Protein AF-A0A7S0PYG1-F1 (afdb_monomer_lite)

Sequence (183 aa):
PAIHFLVEGRAMLQLLLAVAAAADDTAPRSIYVLRHGQSTANVKGLIASRPDSALQLAGLTRVGRQQAAQAGREVVAEARRTGCHVAIYSSDFLRALETARAVREGVLAEGIKVWPTEEVCLDEALRERDFGDFDLGPDSSYERVWAEDALDATHTRFGVESVQAVVERTIGMVERAQREAQL

InterPro domains:
  IPR001345 Phosphoglycerate/bisphosphoglycerate mutase, active site [PS00175] (33-42)
  IPR013078 Histidine phosphatase superfamily, clade-1 [PF00300] (31-180)
  IPR013078 Histidine phosphatase superfamily, clade-1 [SM00855] (30-175)
  IPR013078 Histidine phosphatase superfamily, clade-1 [cd07067] (31-134)
  IPR029033 Histidine phosphatase superfamily [G3DSA:3.40.50.1240] (26-182)
  IPR029033 Histidine phosphatase superfamily [SSF53254] (29-180)

Secondary structure (DSSP, 8-state):
--EEESS--TT---EEEEEEE-SSTTSPPEEEEEEPPPBHHHHTTB---SHHHHTTS--B-HHHHHHHHHHHHHHHHHHHHHT-EEEEEE-SSHHHHHHHHHHHHHHHHTT--EESSSSPEE-GGGSPPP-GGGTTSBTTHHHHHHHHHTT-TT--GGGPPPHHHHHHHHHHHHHHHHHH---

Structure (mmCIF, N/CA/C/O backbone):
data_AF-A0A7S0PYG1-F1
#
_entry.id   AF-A0A7S0PYG1-F1
#
loop_
_atom_site.group_PDB
_atom_site.id
_atom_site.type_symbol
_atom_site.label_atom_id
_atom_site.label_alt_id
_atom_site.label_comp_id
_atom_site.label_asym_id
_atom_site.label_entity_id
_atom_site.label_seq_id
_atom_site.pdbx_PDB_ins_code
_atom_site.Cartn_x
_atom_site.Cartn_y
_atom_site.Cartn_z
_atom_site.occupancy
_atom_site.B_iso_or_equiv
_atom_site.auth_seq_id
_atom_site.auth_comp_id
_atom_site.auth_asym_id
_atom_site.auth_atom_id
_atom_site.pdbx_PDB_model_num
ATOM 1 N N . PRO A 1 1 ? -20.101 -2.378 -1.027 1.00 53.59 1 PRO A N 1
ATOM 2 C CA . PRO A 1 1 ? -19.129 -1.544 -0.276 1.00 53.59 1 PRO A CA 1
ATOM 3 C C . PRO A 1 1 ? -18.691 -0.393 -1.183 1.00 53.59 1 PRO A C 1
ATOM 5 O O . PRO A 1 1 ? -18.524 -0.621 -2.378 1.00 53.59 1 PRO A O 1
ATOM 8 N N . ALA A 1 2 ? -18.572 0.822 -0.655 1.00 56.16 2 ALA A N 1
ATOM 9 C CA . ALA A 1 2 ? -18.017 1.933 -1.421 1.00 56.16 2 ALA A CA 1
ATOM 10 C C . ALA A 1 2 ? -16.484 1.906 -1.296 1.00 56.16 2 ALA A C 1
ATOM 12 O O . ALA A 1 2 ? -15.958 1.764 -0.190 1.00 56.16 2 ALA A O 1
ATOM 13 N N . ILE A 1 3 ? -15.785 1.986 -2.433 1.00 58.34 3 ILE A N 1
ATOM 14 C CA . ILE A 1 3 ? -14.329 2.166 -2.482 1.00 58.34 3 ILE A CA 1
ATOM 15 C C . ILE A 1 3 ? -14.074 3.652 -2.712 1.00 58.34 3 ILE A C 1
ATOM 17 O O . ILE A 1 3 ? -14.521 4.213 -3.713 1.00 58.34 3 ILE A O 1
ATOM 21 N N . HIS A 1 4 ? -13.370 4.282 -1.782 1.00 63.75 4 HIS A N 1
ATOM 22 C CA . HIS A 1 4 ? -13.012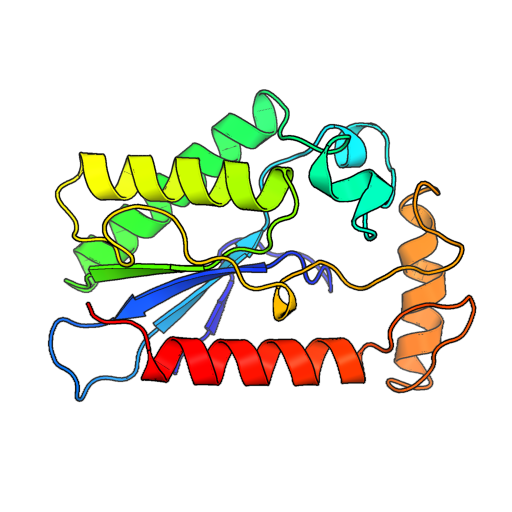 5.691 -1.829 1.00 63.75 4 HIS A CA 1
ATOM 23 C C . HIS A 1 4 ? -11.510 5.823 -2.078 1.00 63.75 4 HIS A C 1
ATOM 25 O O . HIS A 1 4 ? -10.697 5.270 -1.338 1.00 63.75 4 HIS A O 1
ATOM 31 N N . PHE A 1 5 ? -11.135 6.578 -3.107 1.00 57.91 5 PHE A N 1
ATOM 32 C CA . PHE A 1 5 ? -9.743 6.931 -3.369 1.00 57.91 5 PHE A CA 1
ATOM 33 C C . PHE A 1 5 ? -9.464 8.287 -2.729 1.00 57.91 5 PHE A C 1
ATOM 35 O O . PHE A 1 5 ? -10.071 9.283 -3.114 1.00 57.91 5 PHE A O 1
ATOM 42 N N . LEU A 1 6 ? -8.560 8.329 -1.749 1.00 52.69 6 LEU A N 1
ATOM 43 C CA . LEU A 1 6 ? -8.162 9.584 -1.095 1.00 52.69 6 LEU A CA 1
ATOM 44 C C . LEU A 1 6 ? -7.036 10.309 -1.857 1.00 52.69 6 LEU A C 1
ATOM 46 O O . LEU A 1 6 ? -6.666 11.425 -1.510 1.00 52.69 6 LEU A O 1
ATOM 50 N N . VAL A 1 7 ? -6.504 9.703 -2.928 1.00 42.28 7 VAL A N 1
ATOM 51 C CA . VAL A 1 7 ? -5.501 10.312 -3.814 1.00 42.28 7 VAL A CA 1
ATOM 52 C C . VAL A 1 7 ? -5.812 9.933 -5.267 1.00 42.28 7 VAL A C 1
ATOM 54 O O . VAL A 1 7 ? -5.813 8.752 -5.608 1.00 42.28 7 VAL A O 1
ATOM 57 N N . GLU A 1 8 ? -6.070 10.918 -6.132 1.00 34.16 8 GLU A N 1
ATOM 58 C CA . GLU A 1 8 ? -6.295 10.694 -7.568 1.00 34.16 8 GLU A CA 1
ATOM 59 C C . GLU A 1 8 ? -4.970 10.467 -8.321 1.00 34.16 8 GLU A C 1
ATOM 61 O O . GLU A 1 8 ? -4.014 11.233 -8.186 1.00 34.16 8 GLU A O 1
ATOM 66 N N . GLY A 1 9 ? -4.915 9.424 -9.154 1.00 39.75 9 GLY A N 1
ATOM 67 C CA . GLY A 1 9 ? -3.798 9.153 -10.061 1.00 39.75 9 GLY A CA 1
ATOM 68 C C . GLY A 1 9 ? -4.084 7.949 -10.958 1.00 39.75 9 GLY A C 1
ATOM 69 O O . GLY A 1 9 ? -4.585 6.928 -10.492 1.00 39.75 9 GLY A O 1
ATOM 70 N N . ARG A 1 10 ? -3.801 8.071 -12.261 1.00 39.38 10 ARG A N 1
ATOM 71 C CA . ARG A 1 10 ? -4.008 7.002 -13.251 1.00 39.38 10 ARG A CA 1
ATOM 72 C C . ARG A 1 10 ? -3.127 5.794 -12.898 1.00 39.38 10 ARG A C 1
ATOM 74 O O . ARG A 1 10 ? -1.911 5.895 -12.956 1.00 39.38 10 ARG A O 1
ATOM 81 N N . ALA A 1 11 ? -3.768 4.690 -12.514 1.00 38.28 11 ALA A N 1
ATOM 82 C CA . ALA A 1 11 ? -3.219 3.332 -12.456 1.00 38.28 11 ALA A CA 1
ATOM 83 C C . ALA A 1 11 ? -1.821 3.172 -11.812 1.00 38.28 11 ALA A C 1
ATOM 85 O O . ALA A 1 11 ? -0.924 2.576 -12.398 1.00 38.28 11 ALA A O 1
ATOM 86 N N . MET A 1 12 ? -1.645 3.643 -10.576 1.00 48.16 12 MET A N 1
ATOM 87 C CA . MET A 1 12 ? -0.549 3.184 -9.712 1.00 48.16 12 MET A CA 1
ATOM 88 C C . MET A 1 12 ? -1.152 2.457 -8.518 1.00 48.16 12 MET A C 1
ATOM 90 O O . MET A 1 12 ? -1.705 3.082 -7.611 1.00 48.16 12 MET A O 1
ATOM 94 N N . LEU A 1 13 ? -1.075 1.131 -8.537 1.00 46.78 13 LEU A N 1
ATOM 95 C CA . LEU A 1 13 ? -1.585 0.243 -7.498 1.00 46.78 13 LEU A CA 1
ATOM 96 C C . LEU A 1 13 ? -0.623 0.254 -6.294 1.00 46.78 13 LEU A C 1
ATOM 98 O O . LEU A 1 13 ? -0.018 -0.741 -5.929 1.00 46.78 13 LEU A O 1
ATOM 102 N N . GLN A 1 14 ? -0.479 1.414 -5.652 1.00 54.34 14 GLN A N 1
ATOM 103 C CA . GLN A 1 14 ? 0.320 1.584 -4.434 1.00 54.34 14 GLN A CA 1
ATOM 104 C C . GLN A 1 14 ? -0.610 1.774 -3.242 1.00 54.34 14 GLN A C 1
ATOM 106 O O . GLN A 1 14 ? -0.637 2.846 -2.635 1.00 54.34 14 GLN A O 1
ATOM 111 N N . LEU A 1 15 ? -1.421 0.747 -2.974 1.00 51.53 15 LEU A N 1
ATOM 112 C CA . LEU A 1 15 ? -2.484 0.779 -1.977 1.00 51.53 15 LEU A CA 1
ATOM 113 C C . LEU A 1 15 ? -1.947 0.525 -0.564 1.00 51.53 15 LEU A C 1
ATOM 115 O O . LEU A 1 15 ? -1.577 -0.587 -0.200 1.00 51.53 15 LEU A O 1
ATOM 119 N N . LEU A 1 16 ? -2.013 1.552 0.271 1.00 50.28 16 LEU A N 1
ATOM 120 C CA . LEU A 1 16 ? -2.395 1.385 1.664 1.00 50.28 16 LEU A CA 1
ATOM 121 C C . LEU A 1 16 ? -3.924 1.230 1.698 1.00 50.28 16 LEU A C 1
ATOM 123 O O . LEU A 1 16 ? -4.642 2.055 1.129 1.00 50.28 16 LEU A O 1
ATOM 127 N N . LEU A 1 17 ? -4.425 0.181 2.348 1.00 56.94 17 LEU A N 1
ATOM 128 C CA . LEU A 1 17 ? -5.858 -0.055 2.503 1.00 56.94 17 LEU A CA 1
ATOM 129 C C . LEU A 1 17 ? -6.259 0.286 3.940 1.00 56.94 17 LEU A C 1
ATOM 131 O O . LEU A 1 17 ? -5.949 -0.454 4.872 1.00 56.94 17 LEU A O 1
ATOM 135 N N . ALA A 1 18 ? -6.965 1.396 4.133 1.00 54.56 18 ALA A N 1
ATOM 136 C CA . ALA A 1 18 ? -7.655 1.653 5.391 1.00 54.56 18 ALA A CA 1
ATOM 137 C C . ALA A 1 18 ? -9.110 1.213 5.230 1.00 54.56 18 ALA A C 1
ATOM 139 O O . ALA A 1 18 ? -9.855 1.765 4.425 1.00 54.56 18 ALA A O 1
ATOM 140 N N . VAL A 1 19 ? -9.532 0.202 5.977 1.00 55.41 19 VAL A N 1
ATOM 141 C CA . VAL A 1 19 ? -10.933 -0.222 6.018 1.00 55.41 19 VAL A CA 1
ATOM 142 C C . VAL A 1 19 ? -11.564 0.450 7.228 1.00 55.41 19 VAL A C 1
ATOM 144 O O . VAL A 1 19 ? -11.166 0.175 8.355 1.00 55.41 19 VAL A O 1
ATOM 147 N N . ALA A 1 20 ? -12.538 1.336 7.025 1.00 54.44 20 ALA A N 1
ATOM 148 C CA . ALA A 1 20 ? -13.332 1.854 8.137 1.00 54.44 20 ALA A CA 1
ATOM 149 C C . ALA A 1 20 ? -14.601 1.006 8.255 1.00 54.44 20 ALA A C 1
ATOM 151 O O . ALA A 1 20 ? -15.346 0.859 7.279 1.00 54.44 20 ALA A O 1
ATOM 152 N N . ALA A 1 21 ? -14.847 0.434 9.434 1.00 51.94 21 ALA A N 1
ATOM 153 C CA . ALA A 1 21 ? -16.083 -0.296 9.701 1.00 51.94 21 ALA A CA 1
ATOM 154 C C . ALA A 1 21 ? -16.939 0.435 10.729 1.00 51.94 21 ALA A C 1
ATOM 156 O O . ALA A 1 21 ? -16.435 0.974 11.718 1.00 51.94 21 ALA A O 1
ATOM 157 N N . ALA A 1 22 ? -18.247 0.411 10.480 1.00 46.97 22 ALA A N 1
ATOM 158 C CA . ALA A 1 22 ? -19.246 0.854 11.435 1.00 46.97 22 ALA A CA 1
ATOM 159 C C . ALA A 1 22 ? -19.203 -0.013 12.696 1.00 46.97 22 ALA A C 1
ATOM 161 O O . ALA A 1 22 ? -18.831 -1.181 12.642 1.00 46.97 22 ALA A O 1
ATOM 162 N N . ALA A 1 23 ? -19.638 0.566 13.813 1.00 45.81 23 ALA A N 1
ATOM 163 C CA . ALA A 1 23 ? -19.717 -0.091 15.117 1.00 45.81 23 ALA A CA 1
ATOM 164 C C . ALA A 1 23 ? -20.710 -1.277 15.182 1.00 45.81 23 ALA A C 1
ATOM 166 O O . ALA A 1 23 ? -20.853 -1.882 16.240 1.00 45.81 23 ALA A O 1
ATOM 167 N N . ASP A 1 24 ? -21.410 -1.587 14.086 1.00 52.31 24 ASP A N 1
ATOM 168 C CA . ASP A 1 24 ? -22.409 -2.651 13.991 1.00 52.31 24 ASP A CA 1
ATOM 169 C C . ASP A 1 24 ? -22.070 -3.567 12.799 1.00 52.31 24 ASP A C 1
ATOM 171 O O . ASP A 1 24 ? -21.903 -3.097 11.669 1.00 52.31 24 ASP A O 1
ATOM 175 N N . ASP A 1 25 ? -21.960 -4.877 13.047 1.00 54.81 25 ASP A N 1
ATOM 176 C CA . ASP A 1 25 ? -21.399 -5.906 12.140 1.00 54.81 25 ASP A CA 1
ATOM 177 C C . ASP A 1 25 ? -22.286 -6.193 10.903 1.00 54.81 25 ASP A C 1
ATOM 179 O O . ASP A 1 25 ? -22.031 -7.092 10.103 1.00 54.81 25 ASP A O 1
ATOM 183 N N . THR A 1 26 ? -23.358 -5.415 10.736 1.00 49.84 26 THR A N 1
ATOM 184 C CA . THR A 1 26 ? -24.372 -5.554 9.683 1.00 49.84 26 THR A CA 1
ATOM 185 C C . THR A 1 26 ? -24.274 -4.487 8.587 1.00 49.84 26 THR A C 1
ATOM 187 O O . THR A 1 26 ? -24.871 -4.652 7.519 1.00 49.84 26 THR A O 1
ATOM 190 N N . ALA A 1 27 ? -23.517 -3.404 8.803 1.00 50.66 27 ALA A N 1
ATOM 191 C CA . ALA A 1 27 ? -23.369 -2.325 7.828 1.00 50.66 27 ALA A CA 1
ATOM 192 C C . ALA A 1 27 ? -22.203 -2.581 6.847 1.00 50.66 27 ALA A C 1
ATOM 194 O O . ALA A 1 27 ? -21.153 -3.100 7.235 1.00 50.66 27 ALA A O 1
ATOM 195 N N . PRO A 1 28 ? -22.336 -2.197 5.562 1.00 54.03 28 PRO A N 1
ATOM 196 C CA . PRO A 1 28 ? -21.270 -2.374 4.584 1.00 54.03 28 PRO A CA 1
ATOM 197 C C . PRO A 1 28 ? -20.020 -1.578 4.985 1.00 54.03 28 PRO A C 1
ATOM 199 O O . PRO A 1 28 ? -20.068 -0.356 5.105 1.00 54.03 28 PRO A O 1
ATOM 202 N N . ARG A 1 29 ? -18.890 -2.279 5.144 1.00 70.00 29 ARG A N 1
ATOM 203 C CA . ARG A 1 29 ? -17.578 -1.678 5.432 1.00 70.00 29 ARG A CA 1
ATOM 204 C C . ARG A 1 29 ? -17.136 -0.784 4.265 1.00 70.00 29 ARG A C 1
ATOM 206 O O . ARG A 1 29 ? -17.183 -1.213 3.105 1.00 70.00 29 ARG A O 1
ATOM 213 N N . SER A 1 30 ? -16.704 0.439 4.569 1.00 75.25 30 SER A N 1
ATOM 214 C CA . SER A 1 30 ? -16.126 1.354 3.580 1.00 75.25 30 SER A CA 1
ATOM 215 C C . SER A 1 30 ? -14.639 1.077 3.436 1.00 75.25 30 SER A C 1
ATOM 217 O O . SER A 1 30 ? -13.925 0.875 4.419 1.00 75.25 30 SER A O 1
ATOM 219 N N . ILE A 1 31 ? -14.169 1.068 2.194 1.00 78.50 31 ILE A N 1
ATOM 220 C CA . ILE A 1 31 ? -12.773 0.794 1.876 1.00 78.50 31 ILE A CA 1
ATOM 221 C C . ILE A 1 31 ? -12.139 2.086 1.381 1.00 78.50 31 ILE A C 1
ATOM 223 O O . ILE A 1 31 ? -12.576 2.643 0.376 1.00 78.50 31 ILE A O 1
ATOM 227 N N . TYR A 1 32 ? -11.095 2.537 2.064 1.00 81.44 32 TYR A N 1
ATOM 228 C CA . TYR A 1 32 ? -10.307 3.696 1.679 1.00 81.44 32 TYR A CA 1
ATOM 229 C C . TYR A 1 32 ? -8.968 3.226 1.149 1.00 81.44 32 TYR A C 1
ATOM 231 O O . TYR A 1 32 ? -8.227 2.485 1.797 1.00 81.44 32 TYR A O 1
ATOM 239 N N . VAL A 1 33 ? -8.669 3.687 -0.051 1.00 81.56 33 VAL A N 1
ATOM 240 C CA . VAL A 1 33 ? -7.416 3.427 -0.731 1.00 81.56 33 VAL A CA 1
ATOM 241 C C . VAL A 1 33 ? -6.558 4.672 -0.623 1.00 81.56 33 VAL A C 1
ATOM 243 O O . VAL A 1 33 ? -6.933 5.747 -1.102 1.00 81.56 33 VAL A O 1
ATOM 246 N N . LEU A 1 34 ? -5.397 4.519 -0.000 1.00 83.50 34 LEU A N 1
ATOM 247 C CA . LEU A 1 34 ? -4.428 5.581 0.189 1.00 83.50 34 LEU A CA 1
ATOM 248 C C . LEU A 1 34 ? -3.159 5.255 -0.582 1.00 83.50 34 LEU A C 1
ATOM 250 O O . LEU A 1 34 ? -2.634 4.148 -0.506 1.00 83.50 34 LEU A O 1
ATOM 254 N N . ARG A 1 35 ? -2.622 6.248 -1.284 1.00 84.56 35 ARG A N 1
ATOM 255 C CA . ARG A 1 35 ? -1.265 6.162 -1.813 1.00 84.56 35 ARG A CA 1
ATOM 256 C C . ARG A 1 35 ? -0.277 6.506 -0.704 1.00 84.56 35 ARG A C 1
ATOM 258 O O . ARG A 1 35 ? -0.517 7.433 0.068 1.00 84.56 35 ARG A O 1
ATOM 265 N N . HIS A 1 36 ? 0.848 5.798 -0.644 1.00 89.75 36 HIS A N 1
ATOM 266 C CA . HIS A 1 36 ? 1.928 6.178 0.264 1.00 89.75 36 HIS A CA 1
ATOM 267 C C . HIS A 1 36 ? 2.431 7.607 -0.016 1.00 89.75 36 HIS A C 1
ATOM 269 O O . HIS A 1 36 ? 2.347 8.112 -1.139 1.00 89.75 36 HIS A O 1
ATOM 275 N N . GLY A 1 37 ? 3.015 8.252 0.994 1.00 91.31 37 GLY A N 1
ATOM 276 C CA . GLY A 1 37 ? 3.671 9.547 0.809 1.00 91.31 37 GLY A CA 1
ATOM 277 C C . GLY A 1 37 ? 4.869 9.470 -0.149 1.00 91.31 37 GLY A C 1
ATOM 278 O O . GLY A 1 37 ? 5.408 8.399 -0.416 1.00 91.31 37 GLY A O 1
ATOM 279 N N . GLN A 1 38 ? 5.334 10.610 -0.656 1.00 94.00 38 GLN A N 1
ATOM 280 C CA . GLN A 1 38 ? 6.506 10.688 -1.530 1.00 94.00 38 GLN A CA 1
ATOM 281 C C . GLN A 1 38 ? 7.721 9.967 -0.922 1.00 94.00 38 GLN A C 1
ATOM 283 O O . GLN A 1 38 ? 8.172 10.299 0.178 1.00 94.00 38 GLN A O 1
ATOM 288 N N . SER A 1 39 ? 8.289 9.026 -1.675 1.00 93.56 39 SER A N 1
ATOM 289 C CA . SER A 1 39 ? 9.491 8.288 -1.288 1.00 93.56 39 SER A CA 1
ATOM 290 C C . SER A 1 39 ? 10.766 8.848 -1.923 1.00 93.56 39 SER A C 1
ATOM 292 O O . SER A 1 39 ? 10.730 9.628 -2.880 1.00 93.56 39 SER A O 1
ATOM 294 N N . THR A 1 40 ? 11.922 8.421 -1.414 1.00 94.75 40 THR A N 1
ATOM 295 C CA . THR A 1 40 ? 13.229 8.691 -2.036 1.00 94.75 40 THR A CA 1
ATOM 296 C C . THR A 1 40 ? 13.317 8.149 -3.465 1.00 94.75 40 THR A C 1
ATOM 298 O O . THR A 1 40 ? 13.927 8.797 -4.312 1.00 94.75 40 THR A O 1
ATOM 301 N N . ALA A 1 41 ? 12.685 7.005 -3.753 1.00 91.56 41 ALA A N 1
ATOM 302 C CA . ALA A 1 41 ? 12.598 6.445 -5.101 1.00 91.56 41 ALA A CA 1
ATOM 303 C C . ALA A 1 41 ? 11.761 7.340 -6.027 1.00 91.56 41 ALA A C 1
ATOM 305 O O . ALA A 1 41 ? 12.199 7.628 -7.136 1.00 91.56 41 ALA A O 1
ATOM 306 N N . ASN A 1 42 ? 10.630 7.880 -5.549 1.00 90.81 42 ASN A N 1
ATOM 307 C CA . ASN A 1 42 ? 9.829 8.818 -6.343 1.00 90.81 42 ASN A CA 1
ATOM 308 C C . ASN A 1 42 ? 10.612 10.086 -6.699 1.00 90.81 42 ASN A C 1
ATOM 310 O O . ASN A 1 42 ? 10.555 10.534 -7.835 1.00 90.81 42 ASN A O 1
ATOM 314 N N . VAL A 1 43 ? 11.367 10.656 -5.753 1.00 93.69 43 VAL A N 1
ATOM 315 C CA . VAL A 1 43 ? 12.193 11.850 -6.025 1.00 93.69 43 VAL A CA 1
ATOM 316 C C . VAL A 1 43 ? 13.280 11.569 -7.062 1.00 93.69 43 VAL A C 1
ATOM 318 O O . VAL A 1 43 ? 13.643 12.457 -7.827 1.00 93.69 43 VAL A O 1
ATOM 321 N N . LYS A 1 44 ? 13.795 10.338 -7.099 1.00 93.38 44 LYS A N 1
ATOM 322 C CA . LYS A 1 44 ? 14.791 9.901 -8.082 1.00 93.38 44 LYS A CA 1
ATOM 323 C C . LYS A 1 44 ? 14.174 9.454 -9.415 1.00 93.38 44 LYS A C 1
ATOM 325 O O . LYS A 1 44 ? 14.933 9.114 -10.315 1.00 93.38 44 LYS A O 1
ATOM 330 N N . GLY A 1 45 ? 12.843 9.429 -9.530 1.00 92.75 45 GLY A N 1
ATOM 331 C CA . GLY A 1 45 ? 12.138 8.904 -10.700 1.00 92.75 45 GLY A CA 1
ATOM 332 C C . GLY A 1 45 ? 12.391 7.413 -10.924 1.00 92.75 45 GLY A C 1
ATOM 333 O O . GLY A 1 45 ? 12.537 6.994 -12.064 1.00 92.75 45 GLY A O 1
ATOM 334 N N . LEU A 1 46 ? 12.527 6.627 -9.849 1.00 92.69 46 LEU A N 1
ATOM 335 C CA . LEU A 1 46 ? 12.839 5.198 -9.918 1.00 92.69 46 LEU A CA 1
ATOM 336 C C . LEU A 1 46 ? 11.628 4.331 -9.586 1.00 92.69 46 LEU A C 1
ATOM 338 O O . LEU A 1 46 ? 10.877 4.612 -8.643 1.00 92.69 46 LEU A O 1
ATOM 342 N N . ILE A 1 47 ? 11.506 3.222 -10.308 1.00 91.94 47 ILE A N 1
ATOM 343 C CA . ILE A 1 47 ? 10.573 2.141 -9.998 1.00 91.94 47 ILE A CA 1
ATOM 344 C C . ILE A 1 47 ? 11.157 1.306 -8.849 1.00 91.94 47 ILE A C 1
ATOM 346 O O . ILE A 1 47 ? 12.295 0.858 -8.919 1.00 91.94 47 ILE A O 1
ATOM 350 N N . ALA A 1 48 ? 10.395 1.124 -7.769 1.00 91.62 48 ALA A N 1
ATOM 351 C CA . ALA A 1 48 ? 10.780 0.299 -6.618 1.00 91.62 48 ALA A CA 1
ATOM 352 C C . ALA A 1 48 ? 9.633 -0.663 -6.283 1.00 91.62 48 ALA A C 1
ATOM 354 O O . ALA A 1 48 ? 8.764 -0.381 -5.445 1.00 91.62 48 ALA A O 1
ATOM 355 N N . SER A 1 49 ? 9.611 -1.764 -7.019 1.00 91.06 49 SER A N 1
ATOM 356 C CA . SER A 1 49 ? 8.528 -2.742 -7.115 1.00 91.06 49 SER A CA 1
ATOM 357 C C . SER A 1 49 ? 8.880 -4.122 -6.563 1.00 91.06 49 SER A C 1
ATOM 359 O O . SER A 1 49 ? 7.975 -4.916 -6.328 1.00 91.06 49 SER A O 1
ATOM 361 N N . ARG A 1 50 ? 10.162 -4.403 -6.299 1.00 91.62 50 ARG A N 1
ATOM 362 C CA . ARG A 1 50 ? 10.618 -5.693 -5.757 1.00 91.62 50 ARG A CA 1
ATOM 363 C C . ARG A 1 50 ? 11.078 -5.590 -4.304 1.00 91.62 50 ARG A C 1
ATOM 365 O O . ARG A 1 50 ? 11.560 -4.532 -3.904 1.00 91.62 50 ARG A O 1
ATOM 372 N N . PRO A 1 51 ? 10.986 -6.672 -3.505 1.00 89.25 51 PRO A N 1
ATOM 373 C CA . PRO A 1 51 ? 11.400 -6.660 -2.100 1.00 89.25 51 PRO A CA 1
ATOM 374 C C . PRO A 1 51 ? 12.828 -6.142 -1.871 1.00 89.25 51 PRO A C 1
ATOM 376 O O . PRO A 1 51 ? 13.034 -5.289 -1.006 1.00 89.25 51 PRO A O 1
ATOM 379 N N . ASP A 1 52 ? 13.784 -6.580 -2.695 1.00 85.19 52 ASP A N 1
ATOM 380 C CA . ASP A 1 52 ? 15.202 -6.210 -2.585 1.00 85.19 52 ASP A CA 1
ATOM 381 C C . ASP A 1 52 ? 15.428 -4.689 -2.614 1.00 85.19 52 ASP A C 1
ATOM 383 O O . ASP A 1 52 ? 16.295 -4.165 -1.913 1.00 85.19 52 ASP A O 1
ATOM 387 N N . SER A 1 53 ? 14.623 -3.957 -3.391 1.00 77.94 53 SER A N 1
ATOM 388 C CA . SER A 1 53 ? 14.686 -2.498 -3.495 1.00 77.94 53 SER A CA 1
ATOM 389 C C . SER A 1 53 ? 13.701 -1.802 -2.546 1.00 77.94 53 SER A C 1
ATOM 391 O O . SER A 1 53 ? 14.045 -0.835 -1.856 1.00 77.94 53 SER A O 1
ATOM 393 N N . ALA A 1 54 ? 12.466 -2.288 -2.469 1.00 83.31 54 ALA A N 1
ATOM 394 C CA . ALA A 1 54 ? 11.349 -1.594 -1.843 1.00 83.31 54 ALA A CA 1
ATOM 395 C C . ALA A 1 54 ? 11.262 -1.743 -0.313 1.00 83.31 54 ALA A C 1
ATOM 397 O O . ALA A 1 54 ? 10.630 -0.897 0.330 1.00 83.31 54 ALA A O 1
ATOM 398 N N . LEU A 1 55 ? 11.899 -2.760 0.283 1.00 83.62 55 LEU A N 1
ATOM 399 C CA . LEU A 1 55 ? 11.890 -2.969 1.739 1.00 83.62 55 LEU A CA 1
ATOM 400 C C . LEU A 1 55 ? 12.859 -2.057 2.500 1.00 83.62 55 LEU A C 1
ATOM 402 O O . LEU A 1 55 ? 12.637 -1.792 3.678 1.00 83.62 55 LEU A O 1
ATOM 406 N N . GLN A 1 56 ? 13.927 -1.568 1.859 1.00 77.75 56 GLN A N 1
ATOM 407 C CA . GLN A 1 56 ? 14.967 -0.791 2.556 1.00 77.75 56 GLN A CA 1
ATOM 408 C C . GLN A 1 56 ? 15.342 0.528 1.875 1.00 77.75 56 GLN A C 1
ATOM 410 O O . GLN A 1 56 ? 15.692 1.490 2.556 1.00 77.75 56 GLN A O 1
ATOM 415 N N . LEU A 1 57 ? 15.274 0.616 0.543 1.00 70.00 57 LEU A N 1
ATOM 416 C CA . LEU A 1 57 ? 15.904 1.719 -0.197 1.00 70.00 57 LEU A CA 1
ATOM 417 C C . LEU A 1 57 ? 14.927 2.834 -0.606 1.00 70.00 57 LEU A C 1
ATOM 419 O O . LEU A 1 57 ? 15.340 3.840 -1.191 1.00 70.00 57 LEU A O 1
ATOM 423 N N . ALA A 1 58 ? 13.645 2.692 -0.258 1.00 79.44 58 ALA A N 1
ATOM 424 C CA . ALA A 1 58 ? 12.561 3.545 -0.743 1.00 79.44 58 ALA A CA 1
ATOM 425 C C . ALA A 1 58 ? 11.632 4.064 0.371 1.00 79.44 58 ALA A C 1
ATOM 427 O O . ALA A 1 58 ? 10.416 4.023 0.209 1.00 79.44 58 ALA A O 1
ATOM 428 N N . GLY A 1 59 ? 12.181 4.544 1.491 1.00 91.00 59 GLY A N 1
ATOM 429 C CA . GLY A 1 59 ? 11.404 5.193 2.560 1.00 91.00 59 GLY A CA 1
ATOM 430 C C . GLY A 1 59 ? 10.881 6.590 2.192 1.00 91.00 59 GLY A C 1
ATOM 431 O O . GLY A 1 59 ? 11.239 7.167 1.158 1.00 91.00 59 GLY A O 1
ATOM 432 N N . LEU A 1 60 ? 10.027 7.146 3.048 1.00 95.56 60 LEU A N 1
ATOM 433 C CA . LEU A 1 60 ? 9.397 8.453 2.899 1.00 95.56 60 LEU A CA 1
ATOM 434 C C . LEU A 1 60 ? 10.402 9.599 3.030 1.00 95.56 60 LEU A C 1
ATOM 436 O O . LEU A 1 60 ? 11.243 9.654 3.934 1.00 95.56 60 LEU A O 1
ATOM 440 N N . THR A 1 61 ? 10.246 10.604 2.171 1.00 96.56 61 THR A N 1
ATOM 441 C CA . THR A 1 61 ? 10.929 11.889 2.335 1.00 96.56 61 THR A CA 1
ATOM 442 C C . THR A 1 61 ? 10.275 12.708 3.451 1.00 96.56 61 THR A C 1
ATOM 444 O O . THR A 1 61 ? 9.230 12.352 3.999 1.00 96.56 61 THR A O 1
ATOM 447 N N . ARG A 1 62 ? 10.855 13.869 3.779 1.00 97.38 62 ARG A N 1
ATOM 448 C CA . ARG A 1 62 ? 10.199 14.838 4.673 1.00 97.38 62 ARG A CA 1
ATOM 449 C C . ARG A 1 62 ? 8.815 15.247 4.154 1.00 97.38 62 ARG A C 1
ATOM 451 O O . ARG A 1 62 ? 7.888 15.351 4.949 1.00 97.38 62 ARG A O 1
ATOM 458 N N . VAL A 1 63 ? 8.682 15.438 2.840 1.00 96.50 63 VAL A N 1
ATOM 459 C CA . VAL A 1 63 ? 7.400 15.743 2.187 1.00 96.50 63 VAL A CA 1
ATOM 460 C C . VAL A 1 63 ? 6.460 14.541 2.289 1.00 96.50 63 VAL A C 1
ATOM 462 O O . VAL A 1 63 ? 5.307 14.708 2.674 1.00 96.50 63 VAL A O 1
ATOM 465 N N . GLY A 1 64 ? 6.960 13.325 2.050 1.00 95.69 64 GLY A N 1
ATOM 466 C CA . GLY A 1 64 ? 6.171 12.100 2.198 1.00 95.69 64 GLY A CA 1
ATOM 467 C C . GLY A 1 64 ? 5.607 11.901 3.603 1.00 95.69 64 GLY A C 1
ATOM 468 O O . GLY A 1 64 ? 4.438 11.557 3.749 1.00 95.69 64 GLY A O 1
ATOM 469 N N . ARG A 1 65 ? 6.384 12.204 4.648 1.00 96.75 65 ARG A N 1
ATOM 470 C CA . ARG A 1 65 ? 5.895 12.156 6.038 1.00 96.75 65 ARG A CA 1
ATOM 471 C C . ARG A 1 65 ? 4.797 13.185 6.317 1.00 96.75 65 ARG A C 1
ATOM 473 O O . ARG A 1 65 ? 3.837 12.877 7.014 1.00 96.75 65 ARG A O 1
ATOM 480 N N . GLN A 1 66 ? 4.902 14.390 5.756 1.00 96.44 66 GLN A N 1
ATOM 481 C CA . GLN A 1 66 ? 3.848 15.407 5.875 1.00 96.44 66 GLN A CA 1
ATOM 482 C C . GLN A 1 66 ? 2.558 14.972 5.167 1.00 96.44 66 GLN A C 1
ATOM 484 O O . GLN A 1 66 ? 1.471 15.173 5.708 1.00 96.44 66 GLN A O 1
ATOM 489 N N . GLN A 1 67 ? 2.682 14.344 3.994 1.00 93.56 67 GLN A N 1
ATOM 490 C CA . GLN A 1 67 ? 1.557 13.759 3.260 1.00 93.56 67 GLN A CA 1
ATOM 491 C C . GLN A 1 67 ? 0.903 12.620 4.051 1.00 93.56 67 GLN A C 1
ATOM 493 O O . GLN A 1 67 ? -0.314 12.602 4.184 1.00 93.56 67 GLN A O 1
ATOM 498 N N . ALA A 1 68 ? 1.693 11.726 4.649 1.00 92.56 68 ALA A N 1
ATOM 499 C CA . ALA A 1 68 ? 1.175 10.644 5.484 1.00 92.56 68 ALA A CA 1
ATOM 500 C C . ALA A 1 68 ? 0.416 11.167 6.719 1.00 92.56 68 ALA A C 1
ATOM 502 O O . ALA A 1 68 ? -0.671 10.690 7.033 1.00 92.56 68 ALA A O 1
ATOM 503 N N . ALA A 1 69 ? 0.935 12.208 7.377 1.00 93.38 69 ALA A N 1
ATOM 504 C CA . ALA A 1 69 ? 0.233 12.859 8.482 1.00 93.38 69 ALA A CA 1
ATOM 505 C C . ALA A 1 69 ? -1.075 13.539 8.030 1.00 93.38 69 ALA A C 1
ATOM 507 O O . ALA A 1 69 ? -2.053 13.554 8.775 1.00 93.38 69 ALA A O 1
ATOM 508 N N . GLN A 1 70 ? -1.109 14.111 6.821 1.00 91.44 70 GLN A N 1
ATOM 509 C CA . GLN A 1 70 ? -2.332 14.671 6.235 1.00 91.44 70 GLN A CA 1
ATOM 510 C C . GLN A 1 70 ? -3.371 13.585 5.946 1.00 91.44 70 GLN A C 1
ATOM 512 O O . GLN A 1 70 ? -4.517 13.735 6.357 1.00 91.44 70 GLN A O 1
ATOM 517 N N . ALA A 1 71 ? -2.954 12.468 5.352 1.00 87.38 71 ALA A N 1
ATOM 518 C CA . ALA A 1 71 ? -3.806 11.301 5.159 1.00 87.38 71 ALA A CA 1
ATOM 519 C C . ALA A 1 71 ? -4.392 10.792 6.490 1.00 87.38 71 ALA A C 1
ATOM 521 O O . ALA A 1 71 ? -5.580 10.493 6.570 1.00 87.38 71 ALA A O 1
ATOM 522 N N . GLY A 1 72 ? -3.596 10.773 7.567 1.00 90.25 72 GLY A N 1
ATOM 523 C CA . GLY A 1 72 ? -4.082 10.434 8.909 1.00 90.25 72 GLY A CA 1
ATOM 524 C C . GLY A 1 72 ? -5.217 11.345 9.385 1.00 90.25 72 GLY A C 1
ATOM 525 O O . GLY A 1 72 ? -6.223 10.860 9.898 1.00 90.25 72 GLY A O 1
ATOM 526 N N . ARG A 1 73 ? -5.110 12.660 9.149 1.00 91.56 73 ARG A N 1
ATOM 527 C CA . ARG A 1 73 ? -6.177 13.624 9.480 1.00 91.56 73 ARG A CA 1
ATOM 528 C C . ARG A 1 73 ? -7.459 13.377 8.686 1.00 91.56 73 ARG A C 1
ATOM 530 O O . ARG A 1 73 ? -8.545 13.528 9.238 1.00 91.56 73 ARG A O 1
ATOM 537 N N . GLU A 1 74 ? -7.344 12.996 7.419 1.00 88.38 74 GLU A N 1
ATOM 538 C CA . GLU A 1 74 ? -8.498 12.670 6.572 1.00 88.38 74 GLU A CA 1
ATOM 539 C C . GLU A 1 74 ? -9.200 11.395 7.047 1.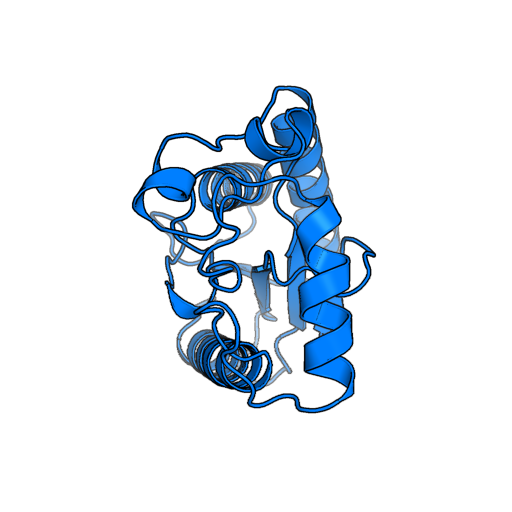00 88.38 74 GLU A C 1
ATOM 541 O O . GLU A 1 74 ? -10.423 11.387 7.184 1.00 88.38 74 GLU A O 1
ATOM 546 N N . VAL A 1 75 ? -8.434 10.359 7.405 1.00 87.56 75 VAL A N 1
ATOM 547 C CA . VAL A 1 75 ? -8.976 9.127 7.999 1.00 87.56 75 VAL A CA 1
ATOM 548 C C . VAL A 1 75 ? -9.678 9.416 9.329 1.00 87.56 75 VAL A C 1
ATOM 550 O O . VAL A 1 75 ? -10.779 8.919 9.553 1.00 87.56 75 VAL A O 1
ATOM 553 N N . VAL A 1 76 ? -9.098 10.255 10.194 1.00 90.38 76 VAL A N 1
ATOM 554 C CA . VAL A 1 76 ? -9.736 10.698 11.449 1.00 90.38 76 VAL A CA 1
ATOM 555 C C . VAL A 1 76 ? -11.051 11.423 11.180 1.00 90.38 76 VAL A C 1
ATOM 557 O O . VAL A 1 76 ? -12.058 11.130 11.827 1.00 90.38 76 VAL A O 1
ATOM 560 N N . ALA A 1 77 ? -11.046 12.393 10.262 1.00 89.75 77 ALA A N 1
ATOM 561 C CA . ALA A 1 77 ? -12.234 13.172 9.934 1.00 89.75 77 ALA A CA 1
ATOM 562 C C . ALA A 1 77 ? -13.363 12.258 9.450 1.00 89.75 77 ALA A C 1
ATOM 564 O O . ALA A 1 77 ? -14.504 12.388 9.893 1.00 89.75 77 ALA A O 1
ATOM 565 N N . GLU A 1 78 ? -13.022 11.290 8.604 1.00 84.88 78 GLU A N 1
ATOM 566 C CA . GLU A 1 78 ? -13.966 10.318 8.086 1.00 84.88 78 GLU A CA 1
ATOM 567 C C . GLU A 1 78 ? -14.487 9.372 9.171 1.00 84.88 78 GLU A C 1
ATOM 569 O O . GLU A 1 78 ? -15.698 9.220 9.309 1.00 84.88 78 GLU A O 1
ATOM 574 N N . ALA A 1 79 ? -13.604 8.801 9.992 1.00 84.81 79 ALA A N 1
ATOM 575 C CA . ALA A 1 79 ? -13.980 7.928 11.100 1.00 84.81 79 ALA A CA 1
ATOM 576 C C . ALA A 1 79 ? -14.897 8.640 12.109 1.00 84.81 79 ALA A C 1
ATOM 578 O O . ALA A 1 79 ? -15.872 8.059 12.582 1.00 84.81 79 ALA A O 1
ATOM 579 N N . ARG A 1 80 ? -14.653 9.927 12.390 1.00 88.56 80 ARG A N 1
ATOM 580 C CA . ARG A 1 80 ? -15.546 10.754 13.218 1.00 88.56 80 ARG A CA 1
ATOM 581 C C . ARG A 1 80 ? -16.893 10.995 12.556 1.00 88.56 80 ARG A C 1
ATOM 583 O O . ARG A 1 80 ? -17.921 10.888 13.220 1.00 88.56 80 ARG A O 1
ATOM 590 N N . ARG A 1 81 ? -16.893 11.317 11.261 1.00 86.12 81 ARG A N 1
ATOM 591 C CA . ARG A 1 81 ? -18.113 11.571 10.486 1.00 86.12 81 ARG A CA 1
ATOM 592 C C . ARG A 1 81 ? -19.026 10.346 10.450 1.00 86.12 81 ARG A C 1
ATOM 594 O O . ARG A 1 81 ? -20.243 10.498 10.449 1.00 86.12 81 ARG A O 1
ATOM 601 N N . THR A 1 82 ? -18.447 9.151 10.399 1.00 80.88 82 THR A N 1
ATOM 602 C CA . THR A 1 82 ? -19.179 7.883 10.295 1.00 80.88 82 THR A CA 1
ATOM 603 C C . THR A 1 82 ? -19.345 7.156 11.629 1.00 80.88 82 THR A C 1
ATOM 605 O O . THR A 1 82 ? -20.069 6.166 11.681 1.00 80.88 82 THR A O 1
ATOM 608 N N . GLY A 1 83 ? -18.689 7.613 12.702 1.00 82.81 83 GLY A N 1
ATOM 609 C CA . GLY A 1 83 ? -18.664 6.920 13.995 1.00 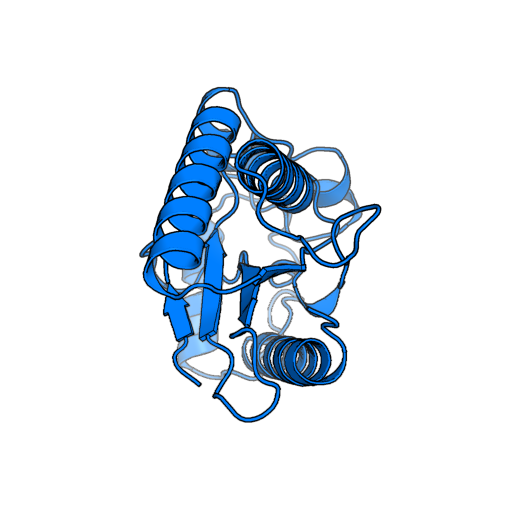82.81 83 GLY A CA 1
ATOM 610 C C . GLY A 1 83 ? -17.987 5.545 13.937 1.00 82.81 83 GLY A C 1
ATOM 611 O O . GLY A 1 83 ? -18.316 4.666 14.730 1.00 82.81 83 GLY A O 1
ATOM 612 N N . CYS A 1 84 ? -17.093 5.338 12.969 1.00 81.75 84 CYS A N 1
ATOM 613 C CA . CYS A 1 84 ? -16.460 4.056 12.673 1.00 81.75 84 CYS A CA 1
ATOM 614 C C . CYS A 1 84 ? -15.114 3.887 13.389 1.00 81.75 84 CYS A C 1
ATOM 616 O O . CYS A 1 84 ? -14.395 4.854 13.650 1.00 81.75 84 CYS A O 1
ATOM 618 N N . HIS A 1 85 ? -14.739 2.636 13.641 1.00 86.38 85 HIS A N 1
ATOM 619 C CA . HIS A 1 85 ? -13.368 2.261 13.985 1.00 86.38 85 HIS A CA 1
ATOM 620 C C . HIS A 1 85 ? -12.572 1.966 12.699 1.00 86.38 85 HIS A C 1
ATOM 622 O O . HIS A 1 85 ? -13.152 1.779 11.624 1.00 86.38 85 HIS A O 1
ATOM 628 N N . VAL A 1 86 ? -11.238 1.962 12.785 1.00 87.94 86 VAL A N 1
ATOM 629 C CA . VAL A 1 86 ? -10.361 1.879 11.602 1.00 87.94 86 VAL A CA 1
ATOM 630 C C . VAL A 1 86 ? -9.513 0.613 11.634 1.00 87.94 86 VAL A C 1
ATOM 632 O O . VAL A 1 86 ? -8.758 0.395 12.572 1.00 87.94 86 VAL A O 1
ATOM 635 N N . ALA A 1 87 ? -9.572 -0.206 10.591 1.00 90.00 87 ALA A N 1
ATOM 636 C CA . ALA A 1 87 ? -8.598 -1.262 10.348 1.00 90.00 87 ALA A CA 1
ATOM 637 C C . ALA A 1 87 ? -7.573 -0.785 9.317 1.00 90.00 87 ALA A C 1
ATOM 639 O O . ALA A 1 87 ? -7.94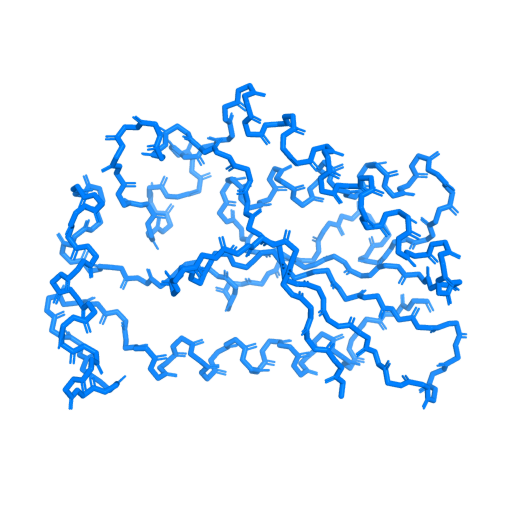5 -0.240 8.275 1.00 90.00 87 ALA A O 1
ATOM 640 N N . ILE A 1 88 ? -6.284 -0.970 9.598 1.00 90.06 88 ILE A N 1
ATOM 641 C CA . ILE A 1 88 ? -5.206 -0.492 8.724 1.00 90.06 88 ILE A CA 1
ATOM 642 C C . ILE A 1 88 ? -4.412 -1.684 8.209 1.00 90.06 88 ILE A C 1
ATOM 644 O O . ILE A 1 88 ? -3.784 -2.407 8.986 1.00 90.06 88 ILE A O 1
ATOM 648 N N . TYR A 1 89 ? -4.412 -1.835 6.888 1.00 92.69 89 TYR A N 1
ATOM 649 C CA . TYR A 1 89 ? -3.634 -2.827 6.169 1.00 92.69 89 TYR A CA 1
ATOM 650 C C . TYR A 1 89 ? -2.641 -2.148 5.236 1.00 92.69 89 TYR A C 1
ATOM 652 O O . TYR A 1 89 ? -2.966 -1.159 4.577 1.00 92.69 89 TYR A O 1
ATOM 660 N N . SER A 1 90 ? -1.437 -2.697 5.145 1.00 93.06 90 SER A N 1
ATOM 661 C CA . SER A 1 90 ? -0.368 -2.166 4.305 1.00 93.06 90 SER A CA 1
ATOM 662 C C . SER A 1 90 ? 0.426 -3.295 3.670 1.00 93.06 90 SER A C 1
ATOM 664 O O . SER A 1 90 ? 0.574 -4.362 4.257 1.00 93.06 90 SER A O 1
ATOM 666 N N . SER A 1 91 ? 1.038 -3.031 2.516 1.00 93.62 91 SER A N 1
ATOM 667 C CA . SER A 1 91 ? 2.204 -3.823 2.121 1.00 93.62 91 SER A CA 1
ATOM 668 C C . SER A 1 91 ? 3.353 -3.598 3.105 1.00 93.62 91 SER A C 1
ATOM 670 O O . SER A 1 91 ? 3.407 -2.580 3.804 1.00 93.62 91 SER A O 1
ATOM 672 N N . ASP A 1 92 ? 4.312 -4.507 3.094 1.00 93.56 92 ASP A N 1
ATOM 673 C CA . ASP A 1 92 ? 5.558 -4.411 3.847 1.00 93.56 92 ASP A CA 1
ATOM 674 C C . ASP A 1 92 ? 6.610 -3.490 3.202 1.00 93.56 92 ASP A C 1
ATOM 676 O O . ASP A 1 92 ? 7.658 -3.242 3.797 1.00 93.56 92 ASP A O 1
ATOM 680 N N . PHE A 1 93 ? 6.342 -2.923 2.019 1.00 94.25 93 PHE A N 1
ATOM 681 C CA . PHE A 1 93 ? 7.236 -1.941 1.407 1.00 94.25 93 PHE A CA 1
ATOM 682 C C . PHE A 1 93 ? 7.377 -0.706 2.294 1.00 94.25 93 PHE A C 1
ATOM 684 O O . PHE A 1 93 ? 6.386 -0.134 2.754 1.00 94.25 93 PHE A O 1
ATOM 691 N N . LEU A 1 94 ? 8.618 -0.251 2.480 1.00 93.69 94 LEU A N 1
ATOM 692 C CA . LEU A 1 94 ? 8.980 0.697 3.535 1.00 93.69 94 LEU A CA 1
ATOM 693 C C . LEU A 1 94 ? 8.133 1.975 3.507 1.00 93.69 94 LEU A C 1
ATOM 695 O O . LEU A 1 94 ? 7.543 2.348 4.514 1.00 93.69 94 LEU A O 1
ATOM 699 N N . ARG A 1 95 ? 7.991 2.601 2.332 1.00 93.88 95 ARG A N 1
ATOM 700 C CA . ARG A 1 95 ? 7.127 3.780 2.117 1.00 93.88 95 ARG A CA 1
ATOM 701 C C . ARG A 1 95 ? 5.669 3.565 2.520 1.00 93.88 95 ARG A C 1
ATOM 703 O O . ARG A 1 95 ? 5.046 4.478 3.064 1.00 93.88 95 ARG A O 1
ATOM 710 N N . ALA A 1 96 ? 5.114 2.391 2.221 1.00 93.62 96 ALA A N 1
ATOM 711 C CA . ALA A 1 96 ? 3.731 2.067 2.535 1.00 93.62 96 ALA A CA 1
ATOM 712 C C . ALA A 1 96 ? 3.580 1.864 4.042 1.00 93.62 96 ALA A C 1
ATOM 714 O O . ALA A 1 96 ? 2.745 2.525 4.651 1.00 93.62 96 ALA A O 1
ATOM 715 N N . LEU A 1 97 ? 4.468 1.075 4.653 1.00 93.81 97 LEU A N 1
ATOM 716 C CA . LEU A 1 97 ? 4.482 0.832 6.094 1.00 93.81 97 LEU A CA 1
ATOM 717 C C . LEU A 1 97 ? 4.694 2.118 6.911 1.00 93.81 97 LEU A C 1
ATOM 719 O O . LEU A 1 97 ? 3.985 2.357 7.885 1.00 93.81 97 LEU A O 1
ATOM 723 N N . GLU A 1 98 ? 5.625 2.985 6.512 1.00 95.25 98 GLU A N 1
ATOM 724 C CA . GLU A 1 98 ? 5.836 4.285 7.163 1.00 95.25 98 GLU A CA 1
ATOM 725 C C . GLU A 1 98 ? 4.607 5.196 7.035 1.00 95.25 98 GLU A C 1
ATOM 727 O O . GLU A 1 98 ? 4.248 5.884 7.991 1.00 95.25 98 GLU A O 1
ATOM 732 N N . THR A 1 99 ? 3.925 5.170 5.883 1.00 95.12 99 THR A N 1
ATOM 733 C CA . THR A 1 99 ? 2.658 5.899 5.712 1.00 95.12 99 THR A CA 1
ATOM 734 C C . THR A 1 99 ? 1.579 5.322 6.629 1.00 95.12 99 THR A C 1
ATOM 736 O O . THR A 1 99 ? 0.918 6.074 7.341 1.00 95.12 99 THR A O 1
ATOM 739 N N . ALA A 1 100 ? 1.431 3.995 6.650 1.00 94.56 100 ALA A N 1
ATOM 740 C CA . ALA A 1 100 ? 0.454 3.275 7.460 1.00 94.56 100 ALA A CA 1
ATOM 741 C C . ALA A 1 100 ? 0.601 3.592 8.948 1.00 94.56 100 ALA A C 1
ATOM 743 O O . ALA A 1 100 ? -0.382 3.884 9.626 1.00 94.56 100 ALA A O 1
ATOM 744 N N . ARG A 1 101 ? 1.842 3.579 9.444 1.00 95.56 101 ARG A N 1
ATOM 745 C CA . ARG A 1 101 ? 2.173 3.891 10.836 1.00 95.56 101 ARG A CA 1
ATOM 746 C C . ARG A 1 101 ? 1.849 5.335 11.194 1.00 95.56 101 ARG A C 1
ATOM 748 O O . ARG A 1 101 ? 1.263 5.564 12.243 1.00 95.56 101 ARG A O 1
ATOM 755 N N . ALA A 1 102 ? 2.151 6.291 10.316 1.00 95.25 102 ALA A N 1
ATOM 756 C CA . ALA A 1 102 ? 1.800 7.692 10.545 1.00 95.25 102 ALA A CA 1
ATOM 757 C C . ALA A 1 102 ? 0.276 7.918 10.560 1.00 95.25 102 ALA A C 1
ATOM 759 O O . ALA A 1 102 ? -0.234 8.667 11.394 1.00 95.25 102 ALA A O 1
ATOM 760 N N . VAL A 1 103 ? -0.468 7.245 9.673 1.00 93.38 103 VAL A N 1
ATOM 761 C CA . VAL A 1 103 ? -1.942 7.256 9.690 1.00 93.38 103 VAL A CA 1
ATOM 762 C C . VAL A 1 103 ? -2.456 6.661 11.000 1.00 93.38 103 VAL A C 1
ATOM 764 O O . VAL A 1 103 ? -3.261 7.289 11.682 1.00 93.38 103 VAL A O 1
ATOM 767 N N . ARG A 1 104 ? -1.953 5.483 11.384 1.00 94.50 104 ARG A N 1
ATOM 768 C CA . ARG A 1 104 ? -2.301 4.794 12.630 1.00 94.50 104 ARG A CA 1
ATOM 769 C C . ARG A 1 104 ? -2.064 5.666 13.860 1.00 94.50 104 ARG A C 1
ATOM 771 O O . ARG A 1 104 ? -2.955 5.775 14.695 1.00 94.50 104 ARG A O 1
ATOM 778 N N . GLU A 1 105 ? -0.896 6.293 13.956 1.00 95.06 105 GLU A N 1
ATOM 779 C CA . GLU A 1 105 ? -0.543 7.208 15.043 1.00 95.06 105 GLU A CA 1
ATOM 780 C C . GLU A 1 105 ? -1.543 8.368 15.136 1.00 95.06 105 GLU A C 1
ATOM 782 O O . GLU A 1 105 ? -2.069 8.641 16.214 1.00 95.06 105 GLU A O 1
ATOM 787 N N . GLY A 1 106 ? -1.875 8.993 14.001 1.00 93.62 106 GLY A N 1
ATOM 788 C CA . GLY A 1 106 ? -2.866 10.068 13.948 1.00 93.62 106 GLY A CA 1
ATOM 789 C C . GLY A 1 106 ? -4.264 9.629 14.394 1.00 93.62 106 GLY A C 1
ATOM 790 O O . GLY A 1 106 ? -4.940 10.369 15.102 1.00 93.62 106 GLY A O 1
ATOM 791 N N . VAL A 1 107 ? -4.689 8.416 14.029 1.00 92.06 107 VAL A N 1
ATOM 792 C CA . VAL A 1 107 ? -5.993 7.868 14.439 1.00 92.06 107 VAL A CA 1
ATOM 793 C C . VAL A 1 107 ? -6.028 7.564 15.941 1.00 92.06 107 VAL A C 1
ATOM 795 O O . VAL A 1 107 ? -6.987 7.937 16.621 1.00 92.06 107 VAL A O 1
ATOM 798 N N . LEU A 1 108 ? -4.969 6.950 16.481 1.00 94.50 108 LEU A N 1
ATOM 799 C CA . LEU A 1 108 ? -4.858 6.647 17.911 1.00 94.50 108 LEU A CA 1
ATOM 800 C C . LEU A 1 108 ? -4.808 7.912 18.776 1.00 94.50 108 LEU A C 1
ATOM 802 O O . LEU A 1 108 ? -5.437 7.946 19.834 1.00 94.50 108 LEU A O 1
ATOM 806 N N . ALA A 1 109 ? -4.106 8.957 18.324 1.00 96.00 109 ALA A N 1
ATOM 807 C CA . ALA A 1 109 ? -4.010 10.235 19.033 1.00 96.00 109 ALA A CA 1
ATOM 808 C C . ALA A 1 109 ? -5.381 10.898 19.265 1.00 96.00 109 ALA A C 1
ATOM 810 O O . ALA A 1 109 ? -5.557 11.656 20.216 1.00 96.00 109 ALA A O 1
ATOM 811 N N . GLU A 1 110 ? -6.367 10.574 18.430 1.00 95.56 110 GLU A N 1
ATOM 812 C CA . GLU A 1 110 ? -7.725 11.119 18.486 1.00 95.56 110 GLU A CA 1
ATOM 813 C C . GLU A 1 110 ? -8.709 10.201 19.237 1.00 95.56 110 GLU A C 1
ATOM 815 O O . GLU A 1 110 ? -9.914 10.468 19.251 1.00 95.56 110 GLU A O 1
ATOM 820 N N . GLY A 1 111 ? -8.207 9.127 19.863 1.00 93.25 111 GLY A N 1
ATOM 821 C CA . GLY A 1 111 ? -8.991 8.184 20.666 1.00 93.25 111 GLY A CA 1
ATOM 822 C C . GLY A 1 111 ? -9.857 7.219 19.852 1.00 93.25 111 GLY A C 1
ATOM 823 O O . GLY A 1 111 ? -10.748 6.574 20.407 1.00 93.25 111 GLY A O 1
ATOM 824 N N . ILE A 1 112 ? -9.629 7.115 18.541 1.00 90.88 112 ILE A N 1
ATOM 825 C CA . ILE A 1 112 ? -10.348 6.185 17.667 1.00 90.88 112 ILE A CA 1
ATOM 826 C C . ILE A 1 112 ? -9.672 4.814 17.764 1.00 90.88 112 ILE A C 1
ATOM 828 O O . ILE A 1 112 ? -8.452 4.702 17.638 1.00 90.88 112 ILE A O 1
ATOM 832 N N . LYS A 1 113 ? -10.461 3.754 17.982 1.00 91.19 113 LYS A N 1
ATOM 833 C CA . LYS A 1 113 ? -9.920 2.390 18.012 1.00 91.19 113 LYS A CA 1
ATOM 834 C C . LYS A 1 113 ? -9.386 1.998 16.640 1.00 91.19 113 LYS A C 1
ATOM 836 O O . LYS A 1 113 ? -10.031 2.247 15.617 1.00 91.19 113 LYS A O 1
ATOM 841 N N . VAL A 1 114 ? -8.228 1.345 16.657 1.00 90.38 114 VAL A N 1
ATOM 842 C CA . VAL A 1 114 ? -7.570 0.831 15.462 1.00 90.38 114 VA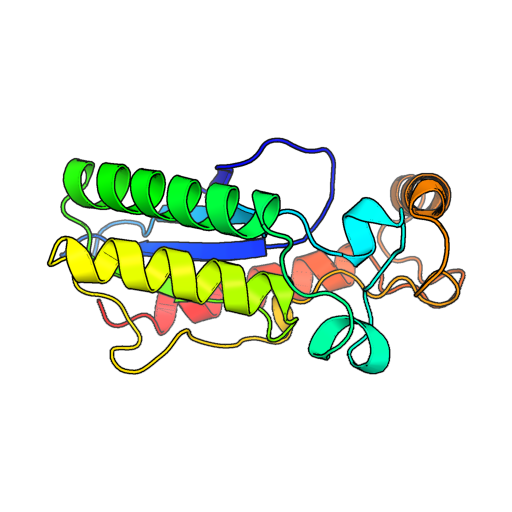L A CA 1
ATOM 843 C C . VAL A 1 114 ? -7.336 -0.663 15.599 1.00 90.38 114 VAL A C 1
ATOM 845 O O . VAL A 1 114 ? -6.831 -1.104 16.631 1.00 90.38 114 VAL A O 1
ATOM 848 N N . TRP A 1 115 ? -7.642 -1.412 14.542 1.00 88.62 115 TRP A N 1
ATOM 849 C CA . TRP A 1 115 ? -7.269 -2.815 14.405 1.00 88.62 115 TRP A CA 1
ATOM 850 C C . TRP A 1 115 ? -6.170 -2.995 13.338 1.00 88.62 115 TRP A C 1
ATOM 852 O O . TRP A 1 115 ? -6.229 -2.355 12.283 1.00 88.62 115 TRP A O 1
ATOM 862 N N . PRO A 1 116 ? -5.180 -3.874 13.562 1.00 86.19 116 PRO A N 1
ATOM 863 C CA . PRO A 1 116 ? -4.868 -4.528 14.833 1.00 86.19 116 PRO A CA 1
ATOM 864 C C . PRO A 1 116 ? -4.449 -3.524 15.922 1.00 86.19 116 PRO A C 1
ATOM 866 O O . PRO A 1 116 ? -3.978 -2.420 15.639 1.00 86.19 116 PRO A O 1
ATOM 869 N N . THR A 1 117 ? -4.626 -3.910 17.189 1.00 87.75 117 THR A N 1
ATOM 870 C CA . THR A 1 117 ? -4.341 -3.030 18.337 1.00 87.75 117 THR A CA 1
ATOM 871 C C . THR A 1 117 ? -2.856 -2.756 18.520 1.00 87.75 117 THR A C 1
ATOM 873 O O . THR A 1 117 ? -2.511 -1.671 18.971 1.00 87.75 117 THR A O 1
ATOM 876 N N . GLU A 1 118 ? -1.984 -3.701 18.168 1.00 88.88 118 GLU A N 1
ATOM 877 C CA . GLU A 1 118 ? -0.538 -3.588 18.395 1.00 88.88 118 GLU A CA 1
ATOM 878 C C . GLU A 1 118 ? 0.159 -2.860 17.237 1.00 88.88 118 GLU A C 1
ATOM 880 O O . GLU A 1 118 ? 0.889 -1.891 17.445 1.00 88.88 118 GLU A O 1
ATOM 885 N N . GLU A 1 119 ? -0.121 -3.260 15.996 1.00 92.19 119 GLU A N 1
ATOM 886 C CA . GLU A 1 119 ? 0.555 -2.757 14.797 1.00 92.19 119 GLU A CA 1
ATOM 887 C C . GLU A 1 119 ? -0.354 -2.852 13.560 1.00 92.19 119 GLU A C 1
ATOM 889 O O . GLU A 1 119 ? -1.429 -3.439 13.618 1.00 92.19 119 GLU A O 1
ATOM 894 N N . VAL A 1 120 ? 0.069 -2.263 12.443 1.00 90.25 120 VAL A N 1
ATOM 895 C CA . VAL A 1 120 ? -0.542 -2.393 11.112 1.00 90.25 120 VAL A CA 1
ATOM 896 C C . VAL A 1 120 ? -0.575 -3.856 10.648 1.00 90.25 120 VAL A C 1
ATOM 898 O O . VAL A 1 120 ? 0.404 -4.588 10.798 1.00 90.25 120 VAL A O 1
ATOM 901 N N . CYS A 1 121 ? -1.677 -4.274 10.018 1.00 91.56 121 CYS A N 1
ATOM 902 C CA . CYS A 1 121 ? -1.763 -5.588 9.386 1.00 91.56 121 CYS A CA 1
ATOM 903 C C . CYS A 1 121 ? -0.989 -5.589 8.057 1.00 91.56 121 CYS A C 1
ATOM 905 O O . CYS A 1 121 ? -1.314 -4.838 7.135 1.00 91.56 121 CYS A O 1
ATOM 907 N N . LEU A 1 122 ? 0.058 -6.407 7.960 1.00 92.88 122 LEU A N 1
ATOM 908 C CA . LEU A 1 122 ? 0.861 -6.524 6.746 1.00 92.88 122 LEU A CA 1
ATOM 909 C C . LEU A 1 122 ? 0.294 -7.598 5.815 1.00 92.88 122 LEU A C 1
ATOM 911 O O . LEU A 1 122 ? 0.049 -8.719 6.253 1.00 92.88 122 LEU A O 1
ATOM 915 N N . ASP A 1 123 ? 0.147 -7.271 4.532 1.00 93.00 123 ASP A N 1
ATOM 916 C CA . ASP A 1 123 ? -0.244 -8.234 3.499 1.00 93.00 123 ASP A CA 1
ATOM 917 C C . ASP A 1 123 ? 0.533 -7.973 2.199 1.00 93.00 123 ASP A C 1
ATOM 919 O O . ASP A 1 123 ? 0.469 -6.890 1.609 1.00 93.00 123 ASP A O 1
ATOM 923 N N . GLU A 1 124 ? 1.283 -8.974 1.737 1.00 93.31 124 GLU A N 1
ATOM 924 C CA . GLU A 1 124 ? 2.086 -8.881 0.513 1.00 93.31 124 GLU A CA 1
ATOM 925 C C . GLU A 1 124 ? 1.224 -8.721 -0.744 1.00 93.31 124 GLU A C 1
ATOM 927 O O . GLU A 1 124 ? 1.688 -8.170 -1.742 1.00 93.31 124 GLU A O 1
ATOM 932 N N . ALA A 1 125 ? -0.050 -9.123 -0.693 1.00 92.62 125 ALA A N 1
ATOM 933 C CA . ALA A 1 125 ? -0.998 -8.905 -1.777 1.00 92.62 125 ALA A CA 1
ATOM 934 C C . ALA A 1 125 ? -1.317 -7.417 -2.007 1.00 92.62 125 ALA A C 1
ATOM 936 O O . ALA A 1 125 ? -1.959 -7.098 -3.005 1.00 92.62 125 ALA A O 1
ATOM 937 N N . LEU A 1 126 ? -0.849 -6.516 -1.134 1.00 91.56 126 LEU A N 1
ATOM 938 C CA . LEU A 1 126 ? -0.901 -5.061 -1.311 1.00 91.56 126 LEU A CA 1
ATOM 939 C C . LEU A 1 126 ? 0.391 -4.458 -1.879 1.00 91.56 126 LEU A C 1
ATOM 941 O O . LEU A 1 126 ? 0.457 -3.243 -2.068 1.00 91.56 126 LEU A O 1
ATOM 945 N N . ARG A 1 127 ? 1.440 -5.257 -2.127 1.00 92.75 127 ARG A N 1
ATOM 946 C CA . ARG A 1 127 ? 2.668 -4.748 -2.759 1.00 92.75 127 ARG A CA 1
ATOM 947 C C . ARG A 1 127 ? 2.343 -4.139 -4.122 1.00 92.75 127 ARG A C 1
ATOM 949 O O . ARG A 1 127 ? 1.430 -4.593 -4.816 1.00 92.75 127 ARG A O 1
ATOM 956 N N . GLU A 1 128 ? 3.121 -3.132 -4.508 1.00 89.00 128 GLU A N 1
ATOM 957 C CA . GLU A 1 128 ? 3.096 -2.610 -5.878 1.00 89.00 128 GLU A CA 1
ATOM 958 C C . GLU A 1 128 ? 3.295 -3.754 -6.882 1.00 89.00 128 GLU A C 1
ATOM 960 O O . GLU A 1 128 ? 3.929 -4.762 -6.561 1.00 89.00 128 GLU A O 1
ATOM 965 N N . ARG A 1 129 ? 2.740 -3.599 -8.085 1.00 92.94 129 ARG A N 1
ATOM 966 C CA . ARG A 1 129 ? 2.957 -4.534 -9.195 1.00 92.94 129 ARG A CA 1
ATOM 967 C C . ARG A 1 129 ? 4.451 -4.771 -9.421 1.00 92.94 129 ARG A C 1
ATOM 969 O O . ARG A 1 129 ? 5.187 -3.795 -9.528 1.00 92.94 129 ARG A O 1
ATOM 976 N N . ASP A 1 130 ? 4.888 -6.023 -9.570 1.00 94.44 130 ASP A N 1
ATOM 977 C CA . ASP A 1 130 ? 6.277 -6.305 -9.970 1.00 94.44 130 ASP A CA 1
ATOM 978 C C . ASP A 1 130 ? 6.514 -5.819 -11.410 1.00 94.44 130 ASP A C 1
ATOM 980 O O . ASP A 1 130 ? 5.860 -6.276 -12.353 1.00 94.44 130 ASP A O 1
ATOM 984 N N . PHE A 1 131 ? 7.446 -4.878 -11.577 1.00 94.31 131 PHE A N 1
ATOM 985 C CA . PHE A 1 131 ? 7.789 -4.284 -12.869 1.00 94.31 131 PHE A CA 1
ATOM 986 C C . PHE A 1 131 ? 8.935 -4.992 -13.595 1.00 94.31 131 PHE A C 1
ATOM 988 O O . PHE A 1 131 ? 9.424 -4.487 -14.607 1.00 94.31 131 PHE A O 1
ATOM 995 N N . GLY A 1 132 ? 9.330 -6.184 -13.152 1.00 94.94 132 GLY A N 1
ATOM 996 C CA . GLY A 1 132 ? 10.159 -7.051 -13.970 1.00 94.94 132 GLY A CA 1
ATOM 997 C C . GLY A 1 132 ? 11.552 -6.470 -14.210 1.00 94.94 132 GLY A C 1
ATOM 998 O O . GLY A 1 132 ? 12.238 -6.010 -13.294 1.00 94.94 132 GLY A O 1
ATOM 999 N N . ASP A 1 133 ? 11.940 -6.454 -15.481 1.00 95.81 133 ASP A N 1
ATOM 1000 C CA . ASP A 1 133 ? 13.193 -5.877 -15.978 1.00 95.81 133 ASP A CA 1
ATOM 1001 C C . ASP A 1 133 ? 13.301 -4.355 -15.756 1.00 95.81 133 ASP A C 1
ATOM 1003 O O . ASP A 1 133 ? 14.383 -3.788 -15.910 1.00 95.81 133 ASP A O 1
ATOM 1007 N N . PHE A 1 134 ? 12.200 -3.677 -15.408 1.00 94.69 134 PHE A N 1
ATOM 1008 C CA . PHE A 1 134 ? 12.172 -2.230 -15.186 1.00 94.69 134 PHE A CA 1
ATOM 1009 C C . PHE A 1 134 ? 12.364 -1.820 -13.718 1.00 94.69 134 PHE A C 1
ATOM 1011 O O . PHE A 1 134 ? 12.405 -0.620 -13.440 1.00 94.69 134 PHE A O 1
ATOM 1018 N N . ASP A 1 135 ? 12.485 -2.763 -12.775 1.00 93.12 135 ASP A N 1
ATOM 1019 C CA . ASP A 1 135 ? 12.769 -2.416 -11.376 1.00 93.12 135 ASP A CA 1
ATOM 1020 C C . ASP A 1 135 ? 14.093 -1.644 -11.259 1.00 93.12 135 ASP A C 1
ATOM 1022 O O . ASP A 1 135 ? 15.069 -1.943 -11.946 1.00 93.12 135 ASP A O 1
ATOM 1026 N N . LEU A 1 136 ? 14.117 -0.611 -10.413 1.00 92.19 136 LEU A N 1
ATOM 1027 C CA . LEU A 1 136 ? 15.197 0.379 -10.294 1.00 92.19 136 LEU A CA 1
ATOM 1028 C C . LEU A 1 136 ? 15.508 1.173 -11.577 1.00 92.19 136 LEU A C 1
ATOM 1030 O O . LEU A 1 136 ? 16.437 1.982 -11.584 1.00 92.19 136 LEU A O 1
ATOM 1034 N N . GLY A 1 137 ? 14.728 0.985 -12.641 1.00 93.62 137 GLY A N 1
ATOM 1035 C CA . GLY A 1 137 ? 14.743 1.803 -13.845 1.00 93.62 137 GLY A CA 1
ATOM 1036 C C . GLY A 1 137 ? 13.917 3.087 -13.699 1.00 93.62 137 GLY A C 1
ATOM 1037 O O . GLY A 1 137 ? 13.302 3.324 -12.654 1.00 93.62 137 GLY A O 1
ATOM 1038 N N . PRO A 1 138 ? 13.896 3.933 -14.745 1.00 94.62 138 PRO A N 1
ATOM 1039 C CA . PRO A 1 138 ? 13.134 5.173 -14.736 1.00 94.62 138 PRO A CA 1
ATOM 1040 C C . PRO A 1 138 ? 11.623 4.906 -14.733 1.00 94.62 138 PRO A C 1
ATOM 1042 O O . PRO A 1 138 ? 11.139 4.031 -15.456 1.00 94.62 138 PRO A O 1
ATOM 1045 N N . ASP A 1 139 ? 10.875 5.709 -13.979 1.00 91.44 139 ASP A N 1
ATOM 1046 C CA . ASP A 1 139 ? 9.409 5.657 -13.888 1.00 91.44 139 ASP A CA 1
ATOM 1047 C C . ASP A 1 139 ? 8.691 5.951 -15.216 1.00 91.44 139 ASP A C 1
ATOM 1049 O O . ASP A 1 139 ? 7.570 5.497 -15.430 1.00 91.44 139 ASP A O 1
ATOM 1053 N N . SER A 1 140 ? 9.361 6.587 -16.177 1.00 92.50 140 SER A N 1
ATOM 1054 C CA . SER A 1 140 ? 8.873 6.700 -17.556 1.00 92.50 140 SER A CA 1
ATOM 1055 C C . SER A 1 140 ? 8.637 5.342 -18.235 1.00 92.50 140 SER A C 1
ATOM 1057 O O . SER A 1 140 ? 7.887 5.264 -19.208 1.00 92.50 140 SER A O 1
ATOM 1059 N N . SER A 1 141 ? 9.215 4.255 -17.709 1.00 93.38 141 SER A N 1
ATOM 1060 C CA . SER A 1 141 ? 8.983 2.892 -18.204 1.00 93.38 141 SER A CA 1
ATOM 1061 C C . SER A 1 141 ? 7.554 2.399 -17.956 1.00 93.38 141 SER A C 1
ATOM 1063 O O . SER A 1 141 ? 7.120 1.465 -18.632 1.00 93.38 141 SER A O 1
ATOM 1065 N N . TYR A 1 142 ? 6.796 3.030 -17.049 1.00 91.06 142 TYR A N 1
ATOM 1066 C CA . TYR A 1 142 ? 5.396 2.681 -16.802 1.00 91.06 142 TYR A CA 1
ATOM 1067 C C . TYR A 1 142 ? 4.543 2.767 -18.067 1.00 91.06 142 TYR A C 1
ATOM 1069 O O . TYR A 1 142 ? 3.773 1.849 -18.339 1.00 91.06 142 TYR A O 1
ATOM 1077 N N . GLU A 1 143 ? 4.726 3.807 -18.888 1.00 91.50 143 GLU A N 1
ATOM 1078 C CA . GLU A 1 143 ? 3.919 3.982 -20.103 1.00 91.50 143 GLU A CA 1
ATOM 1079 C C . GLU A 1 143 ? 4.086 2.826 -21.086 1.00 91.50 143 GLU A C 1
ATOM 1081 O O . GLU A 1 143 ? 3.123 2.398 -21.723 1.00 91.50 143 GLU A O 1
ATOM 1086 N N . ARG A 1 144 ? 5.298 2.270 -21.164 1.00 93.75 144 ARG A N 1
ATOM 1087 C CA . ARG A 1 144 ? 5.572 1.107 -22.005 1.00 93.75 144 ARG A CA 1
ATOM 1088 C C . ARG A 1 144 ? 4.806 -0.121 -21.525 1.00 93.75 144 ARG A C 1
ATOM 1090 O O . ARG A 1 144 ? 4.263 -0.843 -22.351 1.00 93.75 144 ARG A O 1
ATOM 1097 N N . VAL A 1 145 ? 4.759 -0.361 -20.216 1.00 92.94 145 VAL A N 1
ATOM 1098 C CA . VAL A 1 145 ? 4.033 -1.506 -19.646 1.00 92.94 145 VAL A CA 1
ATOM 1099 C C . VAL A 1 145 ? 2.522 -1.323 -19.796 1.00 92.94 145 VAL A C 1
ATOM 1101 O O . VAL A 1 145 ? 1.835 -2.253 -20.207 1.00 92.94 145 VAL A O 1
ATOM 1104 N N . TRP A 1 146 ? 2.008 -0.116 -19.556 1.00 91.69 146 TRP A N 1
ATOM 1105 C CA . TRP A 1 146 ? 0.580 0.183 -19.697 1.00 91.69 146 TRP A CA 1
ATOM 1106 C C . TRP A 1 146 ? 0.078 0.075 -21.137 1.00 91.69 146 TRP A C 1
ATOM 1108 O O . TRP A 1 146 ? -1.060 -0.335 -21.358 1.00 91.69 146 TRP A O 1
ATOM 1118 N N . ALA A 1 147 ? 0.917 0.410 -22.121 1.00 93.88 147 ALA A N 1
ATOM 1119 C CA . ALA A 1 147 ? 0.586 0.197 -23.526 1.00 93.88 147 ALA A CA 1
ATOM 1120 C C . ALA A 1 147 ? 0.357 -1.292 -23.840 1.00 93.88 147 ALA A C 1
ATOM 1122 O O . ALA A 1 147 ? -0.542 -1.617 -24.610 1.00 93.88 147 ALA A O 1
ATOM 1123 N N . GLU A 1 148 ? 1.126 -2.191 -23.219 1.00 94.81 148 GLU A N 1
ATOM 1124 C CA . GLU A 1 148 ? 0.940 -3.641 -23.348 1.00 94.81 148 GLU A CA 1
ATOM 1125 C C . GLU A 1 148 ? -0.297 -4.126 -22.573 1.00 94.81 148 GLU A C 1
ATOM 1127 O O . GLU A 1 148 ? -1.076 -4.914 -23.104 1.00 94.81 148 GLU A O 1
ATOM 1132 N N . ASP A 1 149 ? -0.542 -3.598 -21.365 1.00 91.94 149 ASP A N 1
ATOM 1133 C CA . ASP A 1 149 ? -1.731 -3.943 -20.565 1.00 91.94 149 ASP A CA 1
ATOM 1134 C C . ASP A 1 149 ? -3.040 -3.629 -21.299 1.00 91.94 149 ASP A C 1
ATOM 1136 O O . ASP A 1 149 ? -4.014 -4.373 -21.197 1.00 91.94 149 ASP A O 1
ATOM 1140 N N . ALA A 1 150 ? -3.067 -2.515 -22.039 1.00 91.88 150 ALA A N 1
ATOM 1141 C CA . ALA A 1 150 ? -4.226 -2.101 -22.822 1.00 91.88 150 ALA A CA 1
ATOM 1142 C C . ALA A 1 150 ? -4.546 -3.071 -23.972 1.00 91.88 150 ALA A C 1
ATOM 1144 O O . ALA A 1 150 ? -5.682 -3.098 -24.449 1.00 91.88 150 ALA A O 1
ATOM 1145 N N . LEU A 1 151 ? -3.556 -3.846 -24.425 1.00 95.50 151 LEU A N 1
ATOM 1146 C CA . LEU A 1 151 ? -3.720 -4.862 -25.462 1.00 95.50 151 LEU A CA 1
ATOM 1147 C C . LEU A 1 151 ? -4.097 -6.220 -24.865 1.00 95.50 151 LEU A C 1
ATOM 1149 O O . LEU A 1 151 ? -4.938 -6.919 -25.427 1.00 95.50 151 LEU A O 1
ATOM 1153 N N . ASP A 1 152 ? -3.473 -6.594 -23.749 1.00 95.56 152 ASP A N 1
ATOM 1154 C CA . ASP A 1 152 ? -3.674 -7.881 -23.088 1.00 95.56 152 ASP A CA 1
ATOM 1155 C C . ASP A 1 152 ? -3.426 -7.759 -21.581 1.00 95.56 152 ASP A C 1
ATOM 1157 O O . ASP A 1 152 ? -2.288 -7.745 -21.135 1.00 95.56 152 ASP A O 1
ATOM 1161 N N . ALA A 1 153 ? -4.485 -7.755 -20.772 1.00 92.38 153 ALA A N 1
ATOM 1162 C CA . ALA A 1 153 ? -4.383 -7.642 -19.315 1.00 92.38 153 ALA A CA 1
ATOM 1163 C C . ALA A 1 153 ? -3.647 -8.818 -18.626 1.00 92.38 153 ALA A C 1
ATOM 1165 O O . ALA A 1 153 ? -3.314 -8.729 -17.439 1.00 92.38 153 ALA A O 1
ATOM 1166 N N . THR A 1 154 ? -3.403 -9.919 -19.346 1.00 96.62 154 THR A N 1
ATOM 1167 C CA . THR A 1 154 ? -2.752 -11.133 -18.830 1.00 96.62 154 THR A CA 1
ATOM 1168 C C . THR A 1 154 ? -1.262 -11.206 -19.134 1.00 96.62 154 THR A C 1
ATOM 1170 O O . THR A 1 154 ? -0.585 -12.108 -18.635 1.00 96.62 154 THR A O 1
ATOM 1173 N N . HIS A 1 155 ? -0.730 -10.267 -19.922 1.00 96.62 155 HIS A N 1
ATOM 1174 C CA . HIS A 1 155 ? 0.653 -10.333 -20.379 1.00 96.62 155 HIS A CA 1
ATOM 1175 C C . HIS A 1 155 ? 1.661 -10.248 -19.225 1.00 96.62 155 HIS A C 1
ATOM 1177 O O . HIS A 1 155 ? 1.442 -9.588 -18.209 1.00 96.62 155 HIS A O 1
ATOM 1183 N N . THR A 1 156 ? 2.807 -10.893 -19.428 1.00 97.44 156 THR A N 1
ATOM 1184 C CA . THR A 1 156 ? 3.960 -10.864 -18.515 1.00 97.44 156 THR A CA 1
ATOM 1185 C C . THR A 1 156 ? 5.245 -10.498 -19.263 1.00 97.44 156 THR A C 1
ATOM 1187 O O . THR A 1 156 ? 6.335 -11.001 -18.966 1.00 97.44 156 THR A O 1
ATOM 1190 N N . ARG A 1 157 ? 5.134 -9.683 -20.324 1.00 95.31 157 ARG A N 1
ATOM 1191 C CA . ARG A 1 157 ? 6.296 -9.257 -21.124 1.00 95.31 157 ARG A CA 1
ATOM 1192 C C . ARG A 1 157 ? 7.272 -8.487 -20.232 1.00 95.31 157 ARG A C 1
ATOM 1194 O O . ARG A 1 157 ? 6.850 -7.783 -19.326 1.00 95.31 157 ARG A O 1
ATOM 1201 N N . PHE A 1 158 ? 8.577 -8.605 -20.488 1.00 95.81 158 PHE A N 1
ATOM 1202 C CA . PHE A 1 158 ? 9.626 -7.975 -19.659 1.00 95.81 158 PHE A CA 1
ATOM 1203 C C . PHE A 1 158 ? 9.647 -8.465 -18.199 1.00 95.81 158 PHE A C 1
ATOM 1205 O O . PHE A 1 158 ? 10.124 -7.766 -17.308 1.00 95.81 158 PHE A O 1
ATOM 1212 N N . GLY A 1 159 ? 9.071 -9.644 -17.935 1.00 96.69 159 GLY A N 1
ATOM 1213 C CA . GLY A 1 159 ? 9.012 -10.222 -16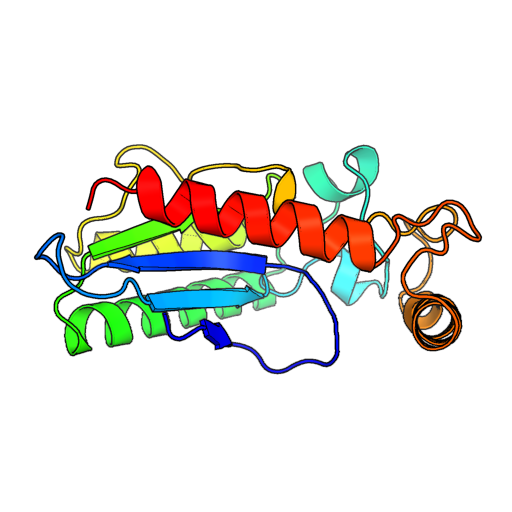.595 1.00 96.69 159 GLY A CA 1
ATOM 1214 C C . GLY A 1 159 ? 8.115 -9.460 -15.618 1.00 96.69 159 GLY A C 1
ATOM 1215 O O . GLY A 1 159 ? 8.275 -9.644 -14.415 1.00 96.69 159 GLY A O 1
ATOM 1216 N N . VAL A 1 160 ? 7.212 -8.599 -16.104 1.00 96.06 160 VAL A N 1
ATOM 1217 C CA . VAL A 1 160 ? 6.241 -7.907 -15.244 1.00 96.06 160 VAL A CA 1
ATOM 1218 C C . VAL A 1 160 ? 5.180 -8.881 -14.737 1.00 96.06 160 VAL A C 1
ATOM 1220 O O . VAL A 1 160 ? 4.779 -9.811 -15.441 1.00 96.06 160 VAL A O 1
ATOM 1223 N N . GLU A 1 161 ? 4.668 -8.632 -13.537 1.00 95.75 161 GLU A N 1
ATOM 1224 C CA . GLU A 1 161 ? 3.409 -9.223 -13.082 1.00 95.75 161 GLU A CA 1
ATOM 1225 C C . GLU A 1 161 ? 2.266 -8.732 -13.990 1.00 95.75 161 GLU A C 1
ATOM 1227 O O . GLU A 1 161 ? 2.277 -7.579 -14.419 1.00 95.75 161 GLU A O 1
ATOM 1232 N N . SER A 1 162 ? 1.273 -9.560 -14.318 1.00 95.50 162 SER A N 1
ATOM 1233 C CA . SER A 1 162 ? 0.148 -9.111 -15.151 1.00 95.50 162 SER A CA 1
ATOM 1234 C C . SER A 1 162 ? -0.815 -8.221 -14.358 1.00 95.50 162 SER A C 1
ATOM 1236 O O . SER A 1 162 ? -0.999 -8.404 -13.153 1.00 95.50 162 SER A O 1
ATOM 1238 N N . VAL A 1 163 ? -1.478 -7.259 -15.014 1.00 92.25 163 VAL A N 1
ATOM 1239 C CA . VAL A 1 163 ? -2.475 -6.418 -14.324 1.00 92.25 163 VAL A CA 1
ATOM 1240 C C . VAL A 1 163 ? -3.659 -7.251 -13.819 1.00 92.25 163 VAL A C 1
ATOM 1242 O O . VAL A 1 163 ? -4.209 -6.949 -12.760 1.00 92.25 163 VAL A O 1
ATOM 1245 N N . GLN A 1 164 ? -4.008 -8.346 -14.504 1.00 91.69 164 GLN A N 1
ATOM 1246 C CA . GLN A 1 164 ? -4.999 -9.297 -14.003 1.00 91.69 164 GLN A CA 1
ATOM 1247 C C . GLN A 1 164 ? -4.560 -9.945 -12.679 1.00 91.69 164 GLN A C 1
ATOM 1249 O O . GLN A 1 164 ? -5.344 -9.943 -11.732 1.00 91.69 164 GLN A O 1
ATOM 1254 N N . ALA A 1 165 ? -3.319 -10.436 -12.573 1.00 94.06 165 ALA A N 1
ATOM 1255 C CA . ALA A 1 165 ? -2.818 -11.043 -11.335 1.00 94.06 165 ALA A CA 1
ATOM 1256 C C . ALA A 1 165 ? -2.830 -10.043 -10.166 1.00 94.06 165 ALA A C 1
ATOM 1258 O O . ALA A 1 165 ? -3.251 -10.378 -9.056 1.00 94.06 165 ALA A O 1
ATOM 1259 N N . VAL A 1 166 ? -2.457 -8.787 -10.438 1.00 91.88 166 VAL A N 1
ATOM 1260 C CA . VAL A 1 166 ? -2.530 -7.685 -9.468 1.00 91.88 166 VAL A CA 1
ATOM 1261 C C . VAL A 1 166 ? -3.966 -7.471 -8.968 1.00 91.88 166 VAL A C 1
ATOM 1263 O O . VAL A 1 166 ? -4.194 -7.348 -7.761 1.00 91.88 166 VAL A O 1
ATOM 1266 N N . VAL A 1 167 ? -4.949 -7.439 -9.874 1.00 88.12 167 VAL A N 1
ATOM 1267 C CA . VAL A 1 167 ? -6.371 -7.301 -9.518 1.00 88.12 167 VAL A CA 1
ATOM 1268 C C . VAL A 1 167 ? -6.844 -8.487 -8.677 1.00 88.12 167 VAL A C 1
ATOM 1270 O O . VAL A 1 167 ? -7.447 -8.273 -7.625 1.00 88.12 167 VAL A O 1
ATOM 1273 N N . GLU A 1 168 ? -6.538 -9.718 -9.088 1.00 90.50 168 GLU A N 1
ATOM 1274 C CA . GLU A 1 168 ? -6.947 -10.943 -8.390 1.00 90.50 168 GLU A CA 1
ATOM 1275 C C . GLU A 1 168 ? -6.433 -10.977 -6.945 1.00 90.50 168 GLU A C 1
ATOM 1277 O O . GLU A 1 168 ? -7.221 -11.162 -6.010 1.00 90.50 168 GLU A O 1
ATOM 1282 N N . ARG A 1 169 ? -5.133 -10.723 -6.727 1.00 93.19 169 ARG A N 1
ATOM 1283 C CA . ARG A 1 169 ? -4.569 -10.715 -5.367 1.00 93.19 169 ARG A CA 1
ATOM 1284 C C . ARG A 1 169 ? -5.112 -9.570 -4.511 1.00 93.19 169 ARG A C 1
ATOM 1286 O O . ARG A 1 169 ? -5.349 -9.773 -3.319 1.00 93.19 169 ARG A O 1
ATOM 1293 N N . THR A 1 170 ? -5.362 -8.400 -5.107 1.00 85.75 170 THR A N 1
ATOM 1294 C CA . THR A 1 170 ? -5.897 -7.231 -4.388 1.00 85.75 170 THR A CA 1
ATOM 1295 C C . THR A 1 170 ? -7.344 -7.462 -3.959 1.00 85.75 170 THR A C 1
ATOM 1297 O O . THR A 1 170 ? -7.692 -7.192 -2.811 1.00 85.75 170 THR A O 1
ATOM 1300 N N . ILE A 1 171 ? -8.185 -8.015 -4.841 1.00 85.56 171 ILE A N 1
ATOM 1301 C CA . ILE A 1 171 ? -9.569 -8.385 -4.504 1.00 85.56 171 ILE A CA 1
ATOM 1302 C C . ILE A 1 171 ? -9.573 -9.426 -3.385 1.00 85.56 171 ILE A C 1
ATOM 1304 O O . ILE A 1 171 ? -10.244 -9.227 -2.373 1.00 85.56 171 ILE A O 1
ATOM 1308 N N . GLY A 1 172 ? -8.773 -10.489 -3.517 1.00 87.62 172 GLY A N 1
ATOM 1309 C CA . GLY A 1 172 ? -8.686 -11.522 -2.488 1.00 87.62 172 GLY A CA 1
ATOM 1310 C C . GLY A 1 172 ? -8.252 -10.967 -1.128 1.00 87.62 172 GLY A C 1
ATOM 1311 O O . GLY A 1 172 ? -8.759 -11.402 -0.094 1.00 87.62 172 GLY A O 1
ATOM 1312 N N . MET A 1 173 ? -7.350 -9.982 -1.112 1.00 88.19 173 MET A N 1
ATOM 1313 C CA . MET A 1 173 ? -6.951 -9.282 0.108 1.00 88.19 173 MET A CA 1
ATOM 1314 C C . MET A 1 173 ? -8.094 -8.457 0.704 1.00 88.19 173 MET A C 1
ATOM 1316 O O . MET A 1 173 ? -8.382 -8.590 1.892 1.00 88.19 173 MET A O 1
ATOM 1320 N N . VAL A 1 174 ? -8.789 -7.656 -0.108 1.00 83.38 174 VAL A N 1
ATOM 1321 C CA . VAL A 1 174 ? -9.930 -6.842 0.340 1.00 83.38 174 VAL A CA 1
ATOM 1322 C C . VAL A 1 174 ? -11.021 -7.716 0.961 1.00 83.38 174 VAL A C 1
ATOM 1324 O O . VAL A 1 174 ? -11.547 -7.395 2.027 1.00 83.38 174 VAL A O 1
ATOM 1327 N N . GLU A 1 175 ? -11.338 -8.843 0.330 1.00 84.44 175 GLU A N 1
ATOM 1328 C CA . GLU A 1 175 ? -12.321 -9.793 0.844 1.00 84.44 175 GLU A CA 1
ATOM 1329 C C . GLU A 1 175 ? -11.881 -10.431 2.171 1.00 84.44 175 GLU A C 1
ATOM 1331 O O . GLU A 1 175 ? -12.713 -10.620 3.062 1.00 84.44 175 GLU A O 1
ATOM 1336 N N . ARG A 1 176 ? -10.587 -10.754 2.337 1.00 86.12 176 ARG A N 1
ATOM 1337 C CA . ARG A 1 176 ? -10.038 -11.209 3.629 1.00 86.12 176 ARG A CA 1
ATOM 1338 C C . ARG A 1 176 ? -10.165 -10.124 4.691 1.00 86.12 176 ARG A C 1
ATOM 1340 O O . ARG A 1 176 ? -10.714 -10.390 5.757 1.00 86.12 176 ARG A O 1
ATOM 1347 N N . ALA A 1 177 ? -9.761 -8.895 4.373 1.00 83.44 177 ALA A N 1
ATOM 1348 C CA . ALA A 1 177 ? -9.829 -7.764 5.292 1.00 83.44 177 ALA A CA 1
ATOM 1349 C C . ALA A 1 177 ? -11.257 -7.501 5.788 1.00 83.44 177 ALA A C 1
ATOM 1351 O O . ALA A 1 177 ? -11.483 -7.236 6.966 1.00 83.44 177 ALA A O 1
ATOM 1352 N N . GLN A 1 178 ? -12.247 -7.646 4.906 1.00 78.81 178 GLN A N 1
ATOM 1353 C CA . GLN A 1 178 ? -13.655 -7.520 5.271 1.00 78.81 178 GLN A CA 1
ATOM 1354 C C . GLN A 1 178 ? -14.148 -8.606 6.231 1.00 78.81 178 GLN A C 1
ATOM 1356 O O . GLN A 1 178 ? -15.120 -8.352 6.937 1.00 78.81 178 GLN A O 1
ATOM 1361 N N . ARG A 1 179 ? -13.535 -9.794 6.253 1.00 81.69 179 ARG A N 1
ATOM 1362 C CA . ARG A 1 179 ? -13.906 -10.893 7.161 1.00 81.69 179 ARG A CA 1
ATOM 1363 C C . ARG A 1 179 ? -13.132 -10.867 8.477 1.00 81.69 179 ARG A C 1
ATOM 1365 O O . ARG A 1 179 ? -13.670 -11.284 9.494 1.00 81.69 179 ARG A O 1
ATOM 1372 N N . GLU A 1 180 ? -11.876 -10.433 8.440 1.00 80.75 180 GLU A N 1
ATOM 1373 C CA . GLU A 1 180 ? -10.934 -10.570 9.556 1.00 80.75 180 GLU A CA 1
ATOM 1374 C C . GLU A 1 180 ? -10.849 -9.333 10.452 1.00 80.75 180 GLU A C 1
ATOM 1376 O O . GLU A 1 180 ? -10.484 -9.471 11.618 1.00 80.75 180 GLU A O 1
ATOM 1381 N N . ALA A 1 181 ? -11.172 -8.139 9.941 1.00 73.31 181 ALA A N 1
ATOM 1382 C CA . ALA A 1 181 ? -11.089 -6.907 10.718 1.00 73.31 181 ALA A CA 1
ATOM 1383 C C . ALA A 1 181 ? -12.048 -6.938 11.923 1.00 73.31 181 ALA A C 1
ATOM 1385 O O . ALA A 1 181 ? -13.269 -6.880 11.760 1.00 73.31 181 ALA A O 1
ATOM 1386 N N . GLN A 1 182 ? -11.483 -6.989 13.133 1.00 69.81 182 GLN A N 1
ATOM 1387 C CA . GLN A 1 182 ? -12.221 -6.965 14.400 1.00 69.81 182 GLN A CA 1
ATOM 1388 C C . GLN A 1 182 ? -12.202 -5.540 14.960 1.00 69.81 182 GLN A C 1
ATOM 1390 O O . GLN A 1 182 ? -11.213 -5.116 15.557 1.00 69.81 182 GLN A O 1
ATOM 1395 N N . LEU A 1 183 ? -13.274 -4.790 14.710 1.00 65.44 183 LEU A N 1
ATOM 1396 C CA . LEU A 1 183 ? -13.367 -3.355 14.981 1.00 65.44 183 LEU A CA 1
ATOM 1397 C C . LEU A 1 183 ? -14.314 -3.035 16.137 1.00 65.44 183 LEU A C 1
ATOM 1399 O O . LEU A 1 183 ? -15.420 -3.611 16.166 1.00 65.44 183 LEU A O 1
#

Organism: NCBI:txid221442

Foldseek 3Di:
DAEAEPDDDPDWLQFWWKWWDAPDLPDDIYIYTYHFFAWPCVVVQFAAQDCVCQLPPTAHDPRRLVVLLVVLVVVQVVCVVRVTAIETEFANGRRGQSSSVSSVVSNVVSVGHYPPNPGHHHDNLSGTWAPAQRHRHGNVCVVVVVVVCVVPQCDCPNNTHGVVSSVVSNVVVVVVCSVPDDD

pLDDT: mean 84.11, std 15.53, range [34.16, 97.44]

Radius of gyration: 16.36 Å; chains: 1; bounding box: 40×27×46 Å